Protein AF-A0A0W1D3W8-F1 (afdb_monomer_lite)

Sequence (222 aa):
MAYLPRYALFKERGNTDAMIVTRRSQQVFSESCEAHGGTIVPADDLRTGMFRNRVIAHLTRPTGYRHQWRGEVAICDGSGGEPLVGFVSLLMDNSEISRSGDIGSQVMGRLFGGLSNTTAIYLFHPDRLPTVADAAAVVDEEERRIAAVEERFEAASERIAEFQRNLAIGDESNCGTVIEVRGPMAEIAVPTNRRAPNGESTFWSRIERLAPPGYAICTFGL

pLDDT: mean 78.03, std 18.05, range [28.28, 96.88]

Structure (mmCIF, N/CA/C/O backbone):
data_AF-A0A0W1D3W8-F1
#
_entry.id   AF-A0A0W1D3W8-F1
#
loop_
_atom_site.group_PDB
_atom_site.id
_atom_site.type_symbol
_atom_site.label_atom_id
_atom_site.label_alt_id
_atom_site.label_comp_id
_atom_site.label_asym_id
_atom_site.label_entity_id
_atom_site.label_seq_id
_atom_site.pdbx_PDB_ins_code
_atom_site.Cartn_x
_atom_site.Cartn_y
_atom_site.Cartn_z
_atom_site.occupancy
_atom_site.B_iso_or_equiv
_atom_site.auth_seq_id
_atom_site.auth_comp_id
_atom_site.auth_asym_id
_atom_site.auth_atom_id
_atom_site.pdbx_PDB_model_num
ATOM 1 N N . MET A 1 1 ? 15.666 -11.268 -34.680 1.00 31.33 1 MET A N 1
ATOM 2 C CA . MET A 1 1 ? 15.472 -10.991 -33.241 1.00 31.33 1 MET A CA 1
ATOM 3 C C . MET A 1 1 ? 16.769 -10.397 -32.717 1.00 31.33 1 MET A C 1
ATOM 5 O O . MET A 1 1 ? 17.722 -11.132 -32.488 1.00 31.33 1 MET A O 1
ATOM 9 N N . ALA A 1 2 ? 16.872 -9.068 -32.705 1.00 28.28 2 ALA A N 1
ATOM 10 C CA . ALA A 1 2 ? 18.092 -8.389 -32.282 1.00 28.28 2 ALA A CA 1
ATOM 11 C C . ALA A 1 2 ? 18.200 -8.486 -30.756 1.00 28.28 2 ALA A C 1
ATOM 13 O O . ALA A 1 2 ? 17.363 -7.961 -30.030 1.00 28.28 2 ALA A O 1
ATOM 14 N N . TYR A 1 3 ? 19.200 -9.229 -30.290 1.00 28.61 3 TYR A N 1
ATOM 15 C CA . TYR A 1 3 ? 19.562 -9.332 -28.883 1.00 28.61 3 TYR A CA 1
ATOM 16 C C . TYR A 1 3 ? 19.945 -7.942 -28.357 1.00 28.61 3 TYR A C 1
ATOM 18 O O . TYR A 1 3 ? 20.948 -7.379 -28.796 1.00 28.61 3 TYR A O 1
ATOM 26 N N . LEU A 1 4 ? 19.186 -7.404 -27.398 1.00 30.53 4 LEU A N 1
ATOM 27 C CA . LEU A 1 4 ? 19.665 -6.289 -26.582 1.00 30.53 4 LEU A CA 1
ATOM 28 C C . LEU A 1 4 ? 20.910 -6.778 -25.812 1.00 30.53 4 LEU A C 1
ATOM 30 O O . LEU A 1 4 ? 20.854 -7.830 -25.164 1.00 30.53 4 LEU A O 1
ATOM 34 N N . PRO A 1 5 ? 22.063 -6.097 -25.929 1.00 31.70 5 PRO A N 1
ATOM 35 C CA . PRO A 1 5 ? 23.327 -6.591 -25.401 1.00 31.70 5 PRO A CA 1
ATOM 36 C C . PRO A 1 5 ? 23.293 -6.720 -23.873 1.00 31.70 5 PRO A C 1
ATOM 38 O O . PRO A 1 5 ? 22.689 -5.913 -23.167 1.00 31.70 5 PRO A O 1
ATOM 41 N N . ARG A 1 6 ? 23.990 -7.751 -23.374 1.00 33.06 6 ARG A N 1
ATOM 42 C CA . ARG A 1 6 ? 24.269 -7.998 -21.951 1.00 33.06 6 ARG A CA 1
ATOM 43 C C . ARG A 1 6 ? 24.714 -6.704 -21.254 1.00 33.06 6 ARG A C 1
ATOM 45 O O . ARG A 1 6 ? 25.734 -6.139 -21.628 1.00 33.06 6 ARG A O 1
ATOM 52 N N . TYR A 1 7 ? 23.949 -6.301 -20.237 1.00 37.69 7 TYR A N 1
ATOM 53 C CA . TYR A 1 7 ? 24.257 -5.340 -19.167 1.00 37.69 7 TYR A CA 1
ATOM 54 C C . TYR A 1 7 ? 25.340 -4.296 -19.491 1.00 37.69 7 TYR A C 1
ATOM 56 O O . TYR A 1 7 ? 26.502 -4.449 -19.114 1.00 37.69 7 TYR A O 1
ATOM 64 N N . ALA A 1 8 ? 24.954 -3.193 -20.131 1.00 35.91 8 ALA A N 1
ATOM 65 C CA . ALA A 1 8 ? 25.825 -2.028 -20.236 1.00 35.91 8 ALA A CA 1
ATOM 66 C C . ALA A 1 8 ? 25.725 -1.195 -18.946 1.00 35.91 8 ALA A C 1
ATOM 68 O O . ALA A 1 8 ? 24.796 -0.411 -18.771 1.00 35.91 8 ALA A O 1
ATOM 69 N N . LEU A 1 9 ? 26.686 -1.368 -18.032 1.00 37.03 9 LEU A N 1
ATOM 70 C CA . LEU A 1 9 ? 26.906 -0.426 -16.934 1.00 37.03 9 LEU A CA 1
ATOM 71 C C . LEU A 1 9 ? 27.407 0.894 -17.539 1.00 37.03 9 LEU A C 1
ATOM 73 O O . LEU A 1 9 ? 28.596 1.037 -17.820 1.00 37.03 9 LEU A O 1
ATOM 77 N N . PHE A 1 10 ? 26.515 1.859 -17.748 1.00 41.94 10 PHE A N 1
ATOM 78 C CA . PHE A 1 10 ? 26.926 3.211 -18.117 1.00 41.94 10 PHE A CA 1
ATOM 79 C C . PHE A 1 10 ? 27.161 4.013 -16.835 1.00 41.94 10 PHE A C 1
ATOM 81 O O . PHE A 1 10 ? 26.224 4.308 -16.095 1.00 41.94 10 PHE A O 1
ATOM 88 N N . LYS A 1 11 ? 28.430 4.314 -16.542 1.00 43.31 11 LYS A N 1
ATOM 89 C CA . LYS A 1 11 ? 28.834 5.200 -15.445 1.00 43.31 11 LYS A CA 1
ATOM 90 C C . LYS A 1 11 ? 29.345 6.501 -16.049 1.00 43.31 11 LYS A C 1
ATOM 92 O O . LYS A 1 11 ? 30.477 6.555 -16.520 1.00 43.31 11 LYS A O 1
ATOM 97 N N . GLU A 1 12 ? 28.530 7.547 -16.007 1.00 46.88 12 GLU A N 1
ATOM 98 C CA . GLU A 1 12 ? 28.961 8.896 -16.381 1.00 46.88 12 GLU A CA 1
ATOM 99 C C . GLU A 1 12 ? 29.429 9.645 -15.127 1.00 46.88 12 GLU A C 1
ATOM 101 O O . GLU A 1 12 ? 28.741 9.660 -14.103 1.00 46.88 12 GLU A O 1
ATOM 106 N N . ARG A 1 13 ? 30.633 10.224 -15.178 1.00 45.28 13 ARG A N 1
ATOM 107 C CA . ARG A 1 13 ? 31.253 10.948 -14.061 1.00 45.28 13 ARG A CA 1
ATOM 108 C C . ARG A 1 13 ? 31.284 12.438 -14.401 1.00 45.28 13 ARG A C 1
ATOM 110 O O . ARG A 1 13 ? 31.869 12.802 -15.412 1.00 45.28 13 ARG A O 1
ATOM 117 N N . GLY A 1 14 ? 30.731 13.283 -13.528 1.00 49.16 14 GLY A N 1
ATOM 118 C CA . GLY A 1 14 ? 31.016 14.725 -13.537 1.00 49.16 14 GLY A CA 1
ATOM 119 C C . GLY A 1 14 ? 30.018 15.635 -14.260 1.00 49.16 14 GLY A C 1
ATOM 120 O O . GLY A 1 14 ? 30.448 16.499 -15.016 1.00 49.16 14 GLY A O 1
ATOM 121 N N . ASN A 1 15 ? 28.715 15.512 -13.987 1.00 50.00 15 ASN A N 1
ATOM 122 C CA . ASN A 1 15 ? 27.727 16.506 -14.426 1.00 50.00 15 ASN A CA 1
ATOM 123 C C . ASN A 1 15 ? 27.186 17.318 -13.229 1.00 50.00 15 ASN A C 1
ATOM 125 O O . ASN A 1 15 ? 26.961 16.758 -12.153 1.00 50.00 15 ASN A O 1
ATOM 129 N N . THR A 1 16 ? 27.014 18.634 -13.396 1.00 51.31 16 THR A N 1
ATOM 130 C CA . THR A 1 16 ? 26.560 19.570 -12.342 1.00 51.31 16 THR A CA 1
ATOM 131 C C . THR A 1 16 ? 25.084 19.403 -11.989 1.00 51.31 16 THR A C 1
ATOM 133 O O . THR A 1 16 ? 24.702 19.659 -10.849 1.00 51.31 16 THR A O 1
ATOM 136 N N . ASP A 1 17 ? 24.266 18.922 -12.927 1.00 64.88 17 ASP A N 1
ATOM 137 C CA . ASP A 1 17 ? 22.906 18.455 -12.662 1.00 64.88 17 ASP A CA 1
ATOM 138 C C . ASP A 1 17 ? 22.897 16.925 -12.667 1.00 64.88 17 ASP A C 1
ATOM 140 O O . ASP A 1 17 ? 23.018 16.254 -13.697 1.00 64.88 17 ASP A O 1
ATOM 144 N N . ALA A 1 18 ? 22.759 16.390 -11.460 1.00 60.91 18 ALA A N 1
ATOM 145 C CA . ALA A 1 18 ? 22.793 14.973 -11.154 1.00 60.91 18 ALA A CA 1
ATOM 146 C C . ALA A 1 18 ? 21.735 14.159 -11.930 1.00 60.91 18 ALA A C 1
ATOM 148 O O . ALA A 1 18 ? 21.920 12.968 -12.162 1.00 60.91 18 ALA A O 1
ATOM 149 N N . MET A 1 19 ? 20.638 14.795 -12.359 1.00 71.94 19 MET A N 1
ATOM 150 C CA . MET A 1 19 ? 19.500 14.131 -12.998 1.00 71.94 19 MET A CA 1
ATOM 151 C C . MET A 1 19 ? 19.501 14.222 -14.528 1.00 71.94 19 MET A C 1
ATOM 153 O O . MET A 1 19 ? 18.657 13.582 -15.158 1.00 71.94 19 MET A O 1
ATOM 157 N N . ILE A 1 20 ? 20.410 14.987 -15.147 1.00 77.62 20 ILE A N 1
ATOM 158 C CA . ILE A 1 20 ? 20.479 15.096 -16.618 1.00 77.62 20 ILE A CA 1
ATOM 159 C C . ILE A 1 20 ? 20.730 13.729 -17.257 1.00 77.62 20 ILE A C 1
ATOM 161 O O . ILE A 1 20 ? 20.055 13.367 -18.220 1.00 77.62 20 ILE A O 1
ATOM 165 N N . VAL A 1 21 ? 21.660 12.953 -16.695 1.00 76.38 21 VAL A N 1
ATOM 166 C CA . VAL A 1 21 ? 22.020 11.623 -17.213 1.00 76.38 21 VAL A CA 1
ATOM 167 C C . VAL A 1 21 ? 20.828 10.672 -17.121 1.00 76.38 21 VAL A C 1
ATOM 169 O O . VAL A 1 21 ? 20.515 9.988 -18.095 1.00 76.38 21 VAL A O 1
ATOM 172 N N . THR A 1 22 ? 20.110 10.685 -15.993 1.00 81.69 22 THR A N 1
ATOM 173 C CA . THR A 1 22 ? 18.872 9.915 -15.806 1.00 81.69 22 THR A CA 1
ATOM 174 C C . THR A 1 22 ? 17.825 10.270 -16.857 1.00 81.69 22 THR A C 1
ATOM 176 O O . THR A 1 22 ? 17.351 9.378 -17.555 1.00 81.69 22 THR A O 1
ATOM 179 N N . ARG A 1 23 ? 17.507 11.563 -17.021 1.00 84.44 23 ARG A N 1
ATOM 180 C CA . ARG A 1 23 ? 16.487 12.033 -17.973 1.00 84.44 23 ARG A CA 1
ATOM 181 C C . ARG A 1 23 ? 16.831 11.671 -19.414 1.00 84.44 23 ARG A C 1
ATOM 183 O O . ARG A 1 23 ? 15.995 11.121 -20.122 1.00 84.44 23 ARG A O 1
ATOM 190 N N . ARG A 1 24 ? 18.074 11.920 -19.835 1.00 83.44 24 ARG A N 1
ATOM 191 C CA . ARG A 1 24 ? 18.538 11.584 -21.188 1.00 83.44 24 ARG A CA 1
ATOM 192 C C . ARG A 1 24 ? 18.480 10.080 -21.446 1.00 83.44 24 ARG A C 1
ATOM 194 O O . ARG A 1 24 ? 18.054 9.659 -22.513 1.00 83.44 24 ARG A O 1
ATOM 201 N N . SER A 1 25 ? 18.897 9.273 -20.476 1.00 83.38 25 SER A N 1
ATOM 202 C CA . SER A 1 25 ? 18.911 7.814 -20.628 1.00 83.38 25 SER A CA 1
ATOM 203 C C . SER A 1 25 ? 17.505 7.229 -20.651 1.00 83.38 25 SER A C 1
ATOM 205 O O . SER A 1 25 ? 17.243 6.311 -21.421 1.00 83.38 25 SER A O 1
ATOM 207 N N . GLN A 1 26 ? 16.591 7.795 -19.861 1.00 87.31 26 GLN A N 1
ATOM 208 C CA . GLN A 1 26 ? 15.176 7.449 -19.913 1.00 87.31 26 GLN A CA 1
ATOM 209 C C . GLN A 1 26 ? 14.564 7.820 -21.268 1.00 87.31 26 GLN A C 1
ATOM 211 O O . GLN A 1 26 ? 13.845 7.012 -21.838 1.00 87.31 26 GLN A O 1
ATOM 216 N N . GLN A 1 27 ? 14.895 8.991 -21.819 1.00 87.81 27 GLN A N 1
ATOM 217 C CA . GLN A 1 27 ? 14.445 9.381 -23.155 1.00 87.81 27 GLN A CA 1
ATOM 218 C C . GLN A 1 27 ? 14.938 8.398 -24.230 1.00 87.81 27 GLN A C 1
ATOM 220 O O . GLN A 1 27 ? 14.133 7.901 -25.009 1.00 87.81 27 GLN A O 1
ATOM 225 N N . VAL A 1 28 ? 16.232 8.052 -24.228 1.00 87.94 28 VAL A N 1
ATOM 226 C CA . VAL A 1 28 ? 16.800 7.059 -25.163 1.00 87.94 28 VAL A CA 1
ATOM 227 C C . VAL A 1 28 ? 16.133 5.690 -24.998 1.00 87.94 28 VAL A C 1
ATOM 229 O O . VAL A 1 28 ? 15.892 4.990 -25.980 1.00 87.94 28 VAL A O 1
ATOM 232 N N . PHE A 1 29 ? 15.822 5.295 -23.763 1.00 88.81 29 PHE A N 1
ATOM 233 C CA . PHE A 1 29 ? 15.084 4.067 -23.491 1.00 88.81 29 PHE A CA 1
ATOM 234 C C . PHE A 1 29 ? 13.672 4.102 -24.092 1.00 88.81 29 PHE A C 1
ATOM 236 O O . PHE A 1 29 ? 13.284 3.137 -24.747 1.00 88.81 29 PHE A O 1
ATOM 243 N N . SER A 1 30 ? 12.939 5.206 -23.925 1.00 89.94 30 SER A N 1
ATOM 244 C CA . SER A 1 30 ? 11.607 5.393 -24.512 1.00 89.94 30 SER A CA 1
ATOM 245 C C . SER A 1 30 ? 11.635 5.354 -26.038 1.00 89.94 30 SER A C 1
ATOM 247 O O . SER A 1 30 ? 10.893 4.583 -26.637 1.00 89.94 30 SER A O 1
ATOM 249 N N . GLU A 1 31 ? 12.550 6.099 -26.663 1.00 90.00 31 GLU A N 1
ATOM 250 C CA . GLU A 1 31 ? 12.729 6.102 -28.121 1.00 90.00 31 GLU A CA 1
ATOM 251 C C . GLU A 1 31 ? 13.064 4.695 -28.646 1.00 90.00 31 GLU A C 1
ATOM 253 O O . GLU A 1 31 ? 12.525 4.250 -29.658 1.00 90.00 31 GLU A O 1
ATOM 258 N N . SER A 1 32 ? 13.918 3.953 -27.931 1.00 88.06 32 SER A N 1
ATOM 259 C CA . SER A 1 32 ? 14.252 2.566 -28.273 1.00 88.06 32 SER A CA 1
ATOM 260 C C . SER A 1 32 ? 13.059 1.621 -28.109 1.00 88.06 32 SER A C 1
ATOM 262 O O . SER A 1 32 ? 12.852 0.753 -28.956 1.00 88.06 32 SER A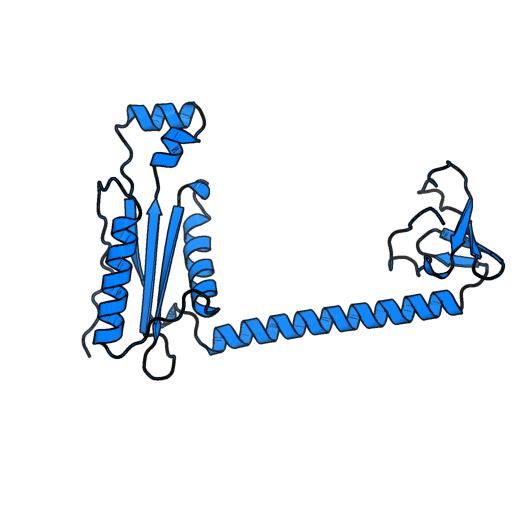 O 1
ATOM 264 N N . CYS A 1 33 ? 12.263 1.785 -27.048 1.00 89.19 33 CYS A N 1
ATOM 265 C CA . CYS A 1 33 ? 11.051 1.002 -26.818 1.00 89.19 33 CYS A CA 1
ATOM 266 C C . CYS A 1 33 ? 10.070 1.157 -27.988 1.00 89.19 33 CYS A C 1
ATOM 268 O O . CYS A 1 33 ? 9.661 0.164 -28.590 1.00 89.19 33 CYS A O 1
ATOM 270 N N . GLU A 1 34 ? 9.775 2.401 -28.369 1.00 90.12 34 GLU A N 1
ATOM 271 C CA . GLU A 1 34 ? 8.877 2.720 -29.483 1.00 90.12 34 GLU A CA 1
ATOM 272 C C . GLU A 1 34 ? 9.419 2.204 -30.822 1.00 90.12 34 GLU A C 1
ATOM 274 O O . GLU A 1 34 ? 8.686 1.588 -31.597 1.00 90.12 34 GLU A O 1
ATOM 279 N N . ALA A 1 35 ? 10.723 2.366 -31.078 1.00 88.12 35 ALA A N 1
ATOM 280 C CA . ALA A 1 35 ? 11.367 1.873 -32.297 1.00 88.12 35 ALA A CA 1
ATOM 281 C C . ALA A 1 35 ? 11.277 0.343 -32.464 1.00 88.12 35 ALA A C 1
ATOM 283 O O . ALA A 1 35 ? 11.349 -0.159 -33.586 1.00 88.12 35 ALA A O 1
ATOM 284 N N . HIS A 1 36 ? 11.101 -0.399 -31.367 1.00 86.50 36 HIS A N 1
ATOM 285 C CA . HIS A 1 36 ? 10.915 -1.853 -31.371 1.00 86.50 36 HIS A CA 1
ATOM 286 C C . HIS A 1 36 ? 9.440 -2.274 -31.259 1.00 86.50 36 HIS A C 1
ATOM 288 O O . HIS A 1 36 ? 9.156 -3.446 -31.013 1.00 86.50 36 HIS A O 1
ATOM 294 N N . GLY A 1 37 ? 8.502 -1.343 -31.470 1.00 87.62 37 GLY A N 1
ATOM 295 C CA . GLY A 1 37 ? 7.062 -1.607 -31.435 1.00 87.62 37 GLY A CA 1
ATOM 296 C C . GLY A 1 37 ? 6.497 -1.793 -30.026 1.00 87.62 37 GLY A C 1
ATOM 297 O O . GLY A 1 37 ? 5.409 -2.347 -29.879 1.00 87.62 37 GLY A O 1
ATOM 298 N N . GLY A 1 38 ? 7.240 -1.373 -29.001 1.00 91.62 38 GLY A N 1
ATOM 299 C CA . GLY A 1 38 ? 6.789 -1.372 -27.620 1.00 91.62 38 GLY A CA 1
ATOM 300 C C . GLY A 1 38 ? 6.129 -0.057 -27.208 1.00 91.62 38 GLY A C 1
ATOM 301 O O . GLY A 1 38 ? 6.115 0.926 -27.946 1.00 91.62 38 GLY A O 1
ATOM 302 N N . THR A 1 39 ? 5.566 -0.032 -26.005 1.00 94.44 39 THR A N 1
ATOM 303 C CA . THR A 1 39 ? 4.974 1.158 -25.386 1.00 94.44 39 THR A CA 1
ATOM 304 C C . THR A 1 39 ? 5.473 1.291 -23.956 1.00 94.44 39 THR A C 1
ATOM 306 O O . THR A 1 39 ? 5.548 0.307 -23.218 1.00 94.44 39 THR A O 1
ATOM 309 N N . ILE A 1 40 ? 5.828 2.512 -23.556 1.00 95.06 40 ILE A N 1
ATOM 310 C CA . ILE A 1 40 ? 6.228 2.785 -22.178 1.00 95.06 40 ILE A CA 1
ATOM 311 C C . ILE A 1 40 ? 5.007 2.704 -21.271 1.00 95.06 40 ILE A C 1
ATOM 313 O O . ILE A 1 40 ? 4.013 3.401 -21.474 1.00 95.06 40 ILE A O 1
ATOM 317 N N . VAL A 1 41 ? 5.111 1.860 -20.249 1.00 94.38 41 VAL A N 1
ATOM 318 C CA . VAL A 1 41 ? 4.105 1.755 -19.198 1.00 94.38 41 VAL A CA 1
ATOM 319 C C . VAL A 1 41 ? 4.058 3.079 -18.422 1.00 94.38 41 VAL A C 1
ATOM 321 O O . VAL A 1 41 ? 5.121 3.587 -18.042 1.00 94.38 41 VAL A O 1
ATOM 324 N N . PRO A 1 42 ? 2.864 3.646 -18.165 1.00 93.38 42 PRO A N 1
ATOM 325 C CA . PRO A 1 42 ? 2.727 4.887 -17.412 1.00 93.38 42 PRO A CA 1
ATOM 326 C C . PRO A 1 42 ? 3.423 4.840 -16.045 1.00 93.38 42 PRO A C 1
ATOM 328 O O . PRO A 1 42 ? 3.534 3.792 -15.401 1.00 93.38 42 PRO A O 1
ATOM 331 N N . ALA A 1 43 ? 3.914 5.992 -15.586 1.00 87.88 43 ALA A N 1
ATOM 332 C CA . ALA A 1 43 ? 4.649 6.083 -14.324 1.00 87.88 43 ALA A CA 1
ATOM 333 C C . ALA A 1 43 ? 3.769 5.800 -13.091 1.00 87.88 43 ALA A C 1
ATOM 335 O O . ALA A 1 43 ? 4.281 5.356 -12.062 1.00 87.88 43 ALA A O 1
ATOM 336 N N . ASP A 1 44 ? 2.470 6.065 -13.212 1.00 90.12 44 ASP A N 1
ATOM 337 C CA . ASP A 1 44 ? 1.408 5.838 -12.232 1.00 90.12 44 ASP A CA 1
ATOM 338 C C . ASP A 1 44 ? 0.778 4.436 -12.318 1.00 90.12 44 ASP A C 1
ATOM 340 O O . ASP A 1 44 ? 0.001 4.066 -11.439 1.00 90.12 44 ASP A O 1
ATOM 344 N N . ASP A 1 45 ? 1.148 3.625 -13.315 1.00 93.38 45 ASP A N 1
ATOM 345 C CA . ASP A 1 45 ? 0.754 2.217 -13.387 1.00 93.38 45 ASP A CA 1
ATOM 346 C C . ASP A 1 45 ? 1.315 1.444 -12.180 1.00 93.38 45 ASP A C 1
ATOM 348 O O . ASP A 1 45 ? 2.487 1.581 -11.792 1.00 93.38 45 ASP A O 1
ATOM 352 N N . LEU A 1 46 ? 0.477 0.582 -11.600 1.00 91.69 46 LEU A N 1
ATOM 353 C CA . LEU A 1 46 ? 0.820 -0.228 -10.434 1.00 91.69 46 LEU A CA 1
ATOM 354 C C . LEU A 1 46 ? 2.091 -1.059 -10.663 1.00 91.69 46 LEU A C 1
ATOM 356 O O . LEU A 1 46 ? 2.915 -1.177 -9.755 1.00 91.69 46 LEU A O 1
ATOM 360 N N . ARG A 1 47 ? 2.307 -1.580 -11.876 1.00 93.62 47 ARG A N 1
ATOM 361 C CA . ARG A 1 47 ? 3.499 -2.364 -12.235 1.00 93.62 47 ARG A CA 1
ATOM 362 C C . ARG A 1 47 ? 4.766 -1.528 -12.160 1.00 93.62 47 ARG A C 1
ATOM 364 O O . ARG A 1 47 ? 5.775 -1.999 -11.632 1.00 93.62 47 ARG A O 1
ATOM 371 N N . THR A 1 48 ? 4.721 -0.280 -12.620 1.00 91.25 48 THR A N 1
ATOM 372 C CA . THR A 1 48 ? 5.851 0.649 -12.508 1.00 91.25 48 THR A CA 1
ATOM 373 C C . THR A 1 48 ? 6.167 0.927 -11.039 1.00 91.25 48 THR A C 1
ATOM 375 O O . THR A 1 48 ? 7.333 0.876 -10.635 1.00 91.25 48 THR A O 1
ATOM 378 N N . GLY A 1 49 ? 5.138 1.121 -10.207 1.00 88.44 49 GLY A N 1
ATOM 379 C CA . GLY A 1 49 ? 5.278 1.250 -8.753 1.00 88.44 49 GLY A CA 1
ATOM 380 C C . GLY A 1 49 ? 5.873 0.002 -8.086 1.00 88.44 49 GLY A C 1
ATOM 381 O O . GLY A 1 49 ? 6.820 0.101 -7.300 1.00 88.44 49 GLY A O 1
ATOM 382 N N . MET A 1 50 ? 5.384 -1.190 -8.434 1.00 89.25 50 MET A N 1
ATOM 383 C CA . MET A 1 50 ? 5.899 -2.474 -7.946 1.00 89.25 50 MET A CA 1
ATOM 384 C C . MET A 1 50 ? 7.362 -2.682 -8.339 1.00 89.25 50 MET A C 1
ATOM 386 O O . MET A 1 50 ? 8.181 -3.072 -7.503 1.00 89.25 50 MET A O 1
ATOM 390 N N . PHE A 1 51 ? 7.715 -2.386 -9.589 1.00 90.19 51 PHE A N 1
ATOM 391 C CA . PHE A 1 51 ? 9.080 -2.496 -10.086 1.00 90.19 51 PHE A CA 1
ATOM 392 C C . PHE A 1 51 ? 10.016 -1.515 -9.373 1.00 90.19 51 PHE A C 1
ATOM 394 O O . PHE A 1 51 ? 11.072 -1.919 -8.877 1.00 90.19 51 PHE A O 1
ATOM 401 N N . ARG A 1 52 ? 9.583 -0.255 -9.214 1.00 86.62 52 ARG A N 1
ATOM 402 C CA . ARG A 1 52 ? 10.278 0.773 -8.426 1.00 86.62 52 ARG A CA 1
ATOM 403 C C . ARG A 1 52 ? 10.549 0.283 -7.008 1.00 86.62 52 ARG A C 1
ATOM 405 O O . ARG A 1 52 ? 11.693 0.306 -6.562 1.00 86.62 52 ARG A O 1
ATOM 412 N N . ASN A 1 53 ? 9.523 -0.213 -6.319 1.00 82.12 53 ASN A N 1
ATOM 413 C CA . ASN A 1 53 ? 9.638 -0.711 -4.951 1.00 82.12 53 ASN A CA 1
ATOM 414 C C . ASN A 1 53 ? 10.569 -1.921 -4.865 1.00 82.12 53 ASN A C 1
ATOM 416 O O . ASN A 1 53 ? 11.424 -1.970 -3.985 1.00 82.12 53 ASN A O 1
ATOM 420 N N . ARG A 1 54 ? 10.467 -2.872 -5.798 1.00 79.50 54 ARG A N 1
ATOM 421 C CA . ARG A 1 54 ? 11.329 -4.058 -5.826 1.00 79.50 54 ARG A CA 1
ATOM 422 C C . ARG A 1 54 ? 12.795 -3.683 -6.002 1.00 79.50 54 ARG A C 1
ATOM 424 O O . ARG A 1 54 ? 13.639 -4.207 -5.283 1.00 79.50 54 ARG A O 1
ATOM 431 N N . VAL A 1 55 ? 13.105 -2.787 -6.936 1.00 76.44 55 VAL A N 1
ATOM 432 C CA . VAL A 1 55 ? 14.495 -2.465 -7.272 1.00 76.44 55 VAL A CA 1
ATOM 433 C C . VAL A 1 55 ? 15.080 -1.430 -6.318 1.00 76.44 55 VAL A C 1
ATOM 435 O O . VAL A 1 55 ? 16.127 -1.677 -5.720 1.00 76.44 55 VAL A O 1
ATOM 438 N N . ILE A 1 56 ? 14.404 -0.300 -6.106 1.00 67.56 56 ILE A N 1
ATOM 439 C CA . ILE A 1 56 ? 14.923 0.775 -5.255 1.00 67.56 56 ILE A CA 1
ATOM 440 C C . ILE A 1 56 ? 14.943 0.333 -3.791 1.00 67.56 56 ILE A C 1
ATOM 442 O O . ILE A 1 56 ? 15.961 0.523 -3.127 1.00 67.56 56 ILE A O 1
ATOM 446 N N . ALA A 1 57 ? 13.897 -0.322 -3.268 1.00 63.75 57 ALA A N 1
ATOM 447 C CA . ALA A 1 57 ? 13.925 -0.760 -1.870 1.00 63.75 57 ALA A CA 1
ATOM 448 C C . ALA A 1 57 ? 14.961 -1.867 -1.630 1.00 63.75 57 ALA A C 1
ATOM 450 O O . ALA A 1 57 ? 15.559 -1.897 -0.560 1.00 63.75 57 ALA A O 1
ATOM 451 N N . HIS A 1 58 ? 15.215 -2.760 -2.592 1.00 63.25 58 HIS A N 1
ATOM 452 C CA . HIS A 1 58 ? 16.235 -3.799 -2.426 1.00 63.25 58 HIS A CA 1
ATOM 453 C C . HIS A 1 58 ? 17.660 -3.233 -2.527 1.00 63.25 58 HIS A C 1
ATOM 455 O O . HIS A 1 58 ? 18.515 -3.588 -1.717 1.00 63.25 58 HIS A O 1
ATOM 461 N N . LEU A 1 59 ? 17.908 -2.300 -3.451 1.00 57.34 59 LEU A N 1
ATOM 462 C CA . LEU A 1 59 ? 19.240 -1.722 -3.669 1.00 57.34 59 LEU A CA 1
ATOM 463 C C . LEU A 1 59 ? 19.630 -0.661 -2.628 1.00 57.34 59 LEU A C 1
ATOM 465 O O . LEU A 1 59 ? 20.814 -0.485 -2.353 1.00 57.34 59 LEU A O 1
ATOM 469 N N . THR A 1 60 ? 18.663 0.001 -1.987 1.00 54.81 60 THR A N 1
ATOM 470 C CA . THR A 1 60 ? 18.922 1.025 -0.950 1.00 54.81 60 THR A CA 1
ATOM 471 C C . THR A 1 60 ? 18.943 0.474 0.482 1.00 54.81 60 THR A C 1
ATOM 473 O O . THR A 1 60 ? 19.243 1.204 1.429 1.00 54.81 60 THR A O 1
ATOM 476 N N . ARG A 1 61 ? 18.622 -0.811 0.690 1.00 49.72 61 ARG A N 1
ATOM 477 C CA . ARG A 1 61 ? 18.463 -1.400 2.032 1.00 49.72 61 ARG A CA 1
ATOM 478 C C . ARG A 1 61 ? 19.741 -1.785 2.804 1.00 49.72 61 ARG A C 1
ATOM 480 O O . ARG A 1 61 ? 19.605 -1.775 4.027 1.00 49.72 61 ARG A O 1
ATOM 487 N N . PRO A 1 62 ? 20.941 -2.054 2.236 1.00 46.44 62 PRO A N 1
ATOM 488 C CA . PRO A 1 62 ? 22.058 -2.519 3.070 1.00 46.44 62 PRO A CA 1
ATOM 489 C C . PRO A 1 62 ? 23.019 -1.438 3.593 1.00 46.44 62 PRO A C 1
ATOM 491 O O . PRO A 1 62 ? 23.791 -1.735 4.495 1.00 46.44 62 PRO A O 1
ATOM 494 N N . THR A 1 63 ? 23.045 -0.214 3.054 1.00 47.56 63 THR A N 1
ATOM 495 C CA . THR A 1 63 ? 24.244 0.645 3.204 1.00 47.56 63 THR A CA 1
ATOM 496 C C . THR A 1 63 ? 24.114 1.832 4.158 1.00 47.56 63 THR A C 1
ATOM 498 O O . THR A 1 63 ? 25.051 2.610 4.262 1.00 47.56 63 THR A O 1
ATOM 501 N N . GLY A 1 64 ? 22.990 2.023 4.857 1.00 46.06 64 GLY A N 1
ATOM 502 C CA . GLY A 1 64 ? 22.814 3.165 5.777 1.00 46.06 64 GLY A CA 1
ATOM 503 C C . GLY A 1 64 ? 22.714 4.543 5.094 1.00 46.06 64 GLY A C 1
ATOM 504 O O . GLY A 1 64 ? 22.293 5.507 5.722 1.00 46.06 64 GLY A O 1
ATOM 505 N N . TYR A 1 65 ? 22.983 4.630 3.789 1.00 49.69 65 TYR A N 1
ATOM 506 C CA . TYR A 1 65 ? 22.933 5.851 2.979 1.00 49.69 65 TYR A CA 1
ATOM 507 C C . TYR A 1 65 ? 21.611 6.013 2.210 1.00 49.69 65 TYR A C 1
ATOM 509 O O . TYR A 1 65 ? 21.598 6.492 1.078 1.00 49.69 65 TYR A O 1
ATOM 517 N N . ARG A 1 66 ? 20.472 5.612 2.796 1.00 51.88 66 ARG A N 1
ATOM 518 C CA . ARG A 1 66 ? 19.154 5.651 2.119 1.00 51.88 66 ARG A CA 1
ATOM 519 C C . ARG A 1 66 ? 18.782 7.028 1.564 1.00 51.88 66 ARG A C 1
ATOM 521 O O . ARG A 1 66 ? 18.100 7.094 0.551 1.00 51.88 66 ARG A O 1
ATOM 528 N N . HIS A 1 67 ? 19.236 8.101 2.206 1.00 51.62 67 HIS A N 1
ATOM 529 C CA . HIS A 1 67 ? 18.916 9.476 1.816 1.00 51.62 67 HIS A CA 1
ATOM 530 C C . HIS A 1 67 ? 19.668 9.955 0.565 1.00 51.62 67 HIS A C 1
ATOM 532 O O . HIS A 1 67 ? 19.246 10.916 -0.056 1.00 51.62 67 HIS A O 1
ATOM 538 N N . GLN A 1 68 ? 20.736 9.263 0.153 1.00 58.50 68 GLN A N 1
ATOM 539 C CA . GLN A 1 68 ? 21.619 9.710 -0.934 1.00 58.50 68 GLN A CA 1
ATOM 540 C C . GLN A 1 68 ? 21.266 9.107 -2.296 1.00 58.50 68 GLN A C 1
ATOM 542 O O . GLN A 1 68 ? 21.845 9.496 -3.311 1.00 58.50 68 GLN A O 1
ATOM 547 N N . TRP A 1 69 ? 20.342 8.142 -2.326 1.00 61.91 69 TRP A N 1
ATOM 548 C CA . TRP A 1 69 ? 19.968 7.427 -3.539 1.00 61.91 69 TRP A CA 1
ATOM 549 C C . TRP A 1 69 ? 18.608 7.885 -4.051 1.00 61.91 69 TRP A C 1
ATOM 551 O O . TRP A 1 69 ? 17.584 7.706 -3.393 1.00 61.91 69 TRP A O 1
ATOM 561 N N . ARG A 1 70 ? 18.599 8.434 -5.263 1.00 71.12 70 ARG A N 1
ATOM 562 C CA . ARG A 1 70 ? 17.386 8.716 -6.041 1.00 71.12 70 ARG A CA 1
ATOM 563 C C . ARG A 1 70 ? 17.359 7.807 -7.255 1.00 71.12 70 ARG A C 1
ATOM 565 O O . ARG A 1 70 ? 18.405 7.339 -7.692 1.00 71.12 70 ARG A O 1
ATOM 572 N N . GLY A 1 71 ? 16.188 7.555 -7.820 1.00 74.75 71 GLY A N 1
ATOM 573 C CA . GLY A 1 71 ? 16.126 6.748 -9.025 1.00 74.75 71 GLY A CA 1
ATOM 574 C C . GLY A 1 71 ? 14.829 6.878 -9.789 1.00 74.75 71 GLY A C 1
ATOM 575 O O . GLY A 1 71 ? 13.787 7.187 -9.215 1.00 74.75 71 GLY A O 1
ATOM 576 N N . GLU A 1 72 ? 14.929 6.620 -11.085 1.00 86.12 72 GLU A N 1
ATOM 577 C CA . GLU A 1 72 ? 13.791 6.512 -11.988 1.00 86.12 72 GLU A CA 1
ATOM 578 C C . GLU A 1 72 ? 13.711 5.099 -12.529 1.00 86.12 72 GLU A C 1
ATOM 580 O O . GLU A 1 72 ? 14.735 4.439 -12.726 1.00 86.12 72 GLU A O 1
ATOM 585 N N . VAL A 1 73 ? 12.488 4.647 -12.774 1.00 90.38 73 VAL A N 1
ATOM 586 C CA 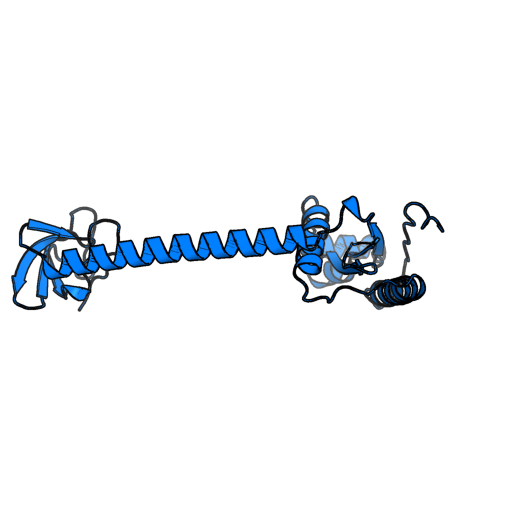. VAL A 1 73 ? 12.235 3.358 -13.407 1.00 90.38 73 VAL A CA 1
ATOM 587 C C . VAL A 1 73 ? 11.261 3.530 -14.559 1.00 90.38 73 VAL A C 1
ATOM 589 O O . VAL A 1 73 ? 10.405 4.412 -14.519 1.00 90.38 73 VAL A O 1
ATOM 592 N N . ALA A 1 74 ? 11.380 2.674 -15.564 1.00 93.12 74 ALA A N 1
ATOM 593 C CA . ALA A 1 74 ? 10.416 2.566 -16.648 1.00 93.12 74 ALA A CA 1
ATOM 594 C C . ALA A 1 74 ? 10.297 1.105 -17.087 1.00 93.12 74 ALA A C 1
ATOM 596 O O . ALA A 1 74 ? 11.239 0.325 -16.929 1.00 93.12 74 ALA A O 1
ATOM 597 N N . ILE A 1 75 ? 9.144 0.739 -17.635 1.00 94.81 75 ILE A N 1
ATOM 598 C CA . ILE A 1 75 ? 8.892 -0.575 -18.228 1.00 94.81 75 ILE A CA 1
ATOM 599 C C . ILE A 1 75 ? 8.473 -0.334 -19.675 1.00 94.81 75 ILE A C 1
ATOM 601 O O . ILE A 1 75 ? 7.684 0.567 -19.949 1.00 94.81 75 ILE A O 1
ATOM 605 N N . CYS A 1 76 ? 9.036 -1.111 -20.591 1.00 94.94 76 CYS A N 1
ATOM 606 C CA . CYS A 1 76 ? 8.602 -1.178 -21.977 1.00 94.94 76 CYS A CA 1
ATOM 607 C C . CYS A 1 76 ? 7.785 -2.456 -22.160 1.00 94.94 76 CYS A C 1
ATOM 609 O O . CYS A 1 76 ? 8.323 -3.543 -21.941 1.00 94.94 76 CYS A O 1
ATOM 611 N N . ASP A 1 77 ? 6.527 -2.323 -22.568 1.00 94.94 77 ASP A N 1
ATOM 612 C CA . ASP A 1 77 ? 5.651 -3.442 -22.914 1.00 94.94 77 ASP A CA 1
ATOM 613 C C . ASP A 1 77 ? 5.622 -3.664 -24.424 1.00 94.94 77 ASP A C 1
ATOM 615 O O . ASP A 1 77 ? 5.737 -2.723 -25.205 1.00 94.94 77 ASP A O 1
ATOM 619 N N . GLY A 1 78 ? 5.435 -4.912 -24.838 1.00 89.19 78 GLY A N 1
ATOM 620 C CA . GLY A 1 78 ? 5.170 -5.291 -26.218 1.00 89.19 78 GLY A CA 1
ATOM 621 C C . GLY A 1 78 ? 3.680 -5.271 -26.547 1.00 89.19 78 GLY A C 1
ATOM 622 O O . GLY A 1 78 ? 2.820 -5.017 -25.699 1.00 89.19 78 GLY A O 1
ATOM 623 N N . SER A 1 79 ? 3.360 -5.596 -27.799 1.00 78.31 79 SER A N 1
ATOM 624 C CA . SER A 1 79 ? 1.978 -5.765 -28.250 1.00 78.31 79 SER A CA 1
ATOM 625 C C . SER A 1 79 ? 1.286 -6.873 -27.444 1.00 78.31 79 SER A C 1
ATOM 627 O O . SER A 1 79 ? 1.597 -8.047 -27.628 1.00 78.31 79 SER A O 1
ATOM 629 N N . GLY A 1 80 ? 0.365 -6.498 -26.552 1.00 77.81 80 GLY A N 1
ATOM 630 C CA . GLY A 1 80 ? -0.332 -7.419 -25.643 1.00 77.81 80 GLY A CA 1
ATOM 631 C C . GLY A 1 80 ? -0.079 -7.176 -24.151 1.00 77.81 80 GLY A C 1
ATOM 632 O O . GLY A 1 80 ? -0.654 -7.883 -23.331 1.00 77.81 80 GLY A O 1
ATOM 633 N N . GLY A 1 81 ? 0.739 -6.180 -23.786 1.00 80.31 81 GLY A N 1
ATOM 634 C CA . GLY A 1 81 ? 1.011 -5.844 -22.380 1.00 80.31 81 GLY A CA 1
ATOM 635 C C . GLY A 1 81 ? 2.020 -6.776 -21.701 1.00 80.31 81 GLY A C 1
ATOM 636 O O . GLY A 1 81 ? 2.168 -6.748 -20.479 1.00 80.31 81 GLY A O 1
ATOM 637 N N . GLU A 1 82 ? 2.710 -7.613 -22.482 1.00 87.81 82 GLU A N 1
ATOM 638 C CA . GLU A 1 82 ? 3.835 -8.403 -21.990 1.00 87.81 82 GLU A CA 1
ATOM 639 C C . GLU A 1 82 ? 5.070 -7.510 -21.842 1.00 87.81 82 GLU A C 1
ATOM 641 O O . GLU A 1 82 ? 5.440 -6.820 -22.798 1.00 87.81 82 GLU A O 1
ATOM 646 N N . PRO A 1 83 ? 5.744 -7.526 -20.682 1.00 90.38 83 PRO A N 1
ATOM 647 C CA . PRO A 1 83 ? 6.931 -6.717 -20.489 1.00 90.38 83 PRO A CA 1
ATOM 648 C C . PRO A 1 83 ? 8.062 -7.213 -21.400 1.00 90.38 83 PRO A C 1
ATOM 650 O O . PRO A 1 83 ? 8.302 -8.413 -21.512 1.00 90.38 83 PRO A O 1
ATOM 653 N N . LEU A 1 84 ? 8.781 -6.287 -22.037 1.00 89.94 84 LEU A N 1
ATOM 654 C CA . LEU A 1 84 ? 9.922 -6.565 -22.919 1.00 89.94 84 LEU A CA 1
ATOM 655 C C . LEU A 1 84 ? 11.257 -6.240 -22.258 1.00 89.94 84 LEU A C 1
ATOM 657 O O . LEU A 1 84 ? 12.225 -6.979 -22.419 1.00 89.94 84 LEU A O 1
ATOM 661 N N . VAL A 1 85 ? 11.334 -5.114 -21.548 1.00 90.50 85 VAL A N 1
ATOM 662 C CA . VAL A 1 85 ? 12.553 -4.659 -20.869 1.00 90.50 85 VAL A CA 1
ATOM 663 C C . VAL A 1 85 ? 12.210 -3.602 -19.824 1.00 90.50 85 VAL A C 1
ATOM 665 O O . VAL A 1 85 ? 11.293 -2.802 -20.001 1.00 90.50 85 VAL A O 1
ATOM 668 N N . GLY A 1 86 ? 12.954 -3.594 -18.723 1.00 90.00 86 GLY A N 1
ATOM 669 C CA . GLY A 1 86 ? 12.832 -2.595 -17.671 1.00 90.00 86 GLY A CA 1
ATOM 670 C C . GLY A 1 86 ? 14.075 -1.734 -17.615 1.00 90.00 86 GLY A C 1
ATOM 671 O O . GLY A 1 86 ? 15.184 -2.214 -17.829 1.00 90.00 86 GLY A O 1
ATOM 672 N N . PHE A 1 87 ? 13.892 -0.470 -17.289 1.00 90.75 87 PHE A N 1
ATOM 673 C CA . PHE A 1 87 ? 14.947 0.505 -17.095 1.00 90.75 87 PHE A CA 1
ATOM 674 C C . PHE A 1 87 ? 14.964 0.944 -15.642 1.00 90.75 87 PHE A C 1
ATOM 676 O O . PHE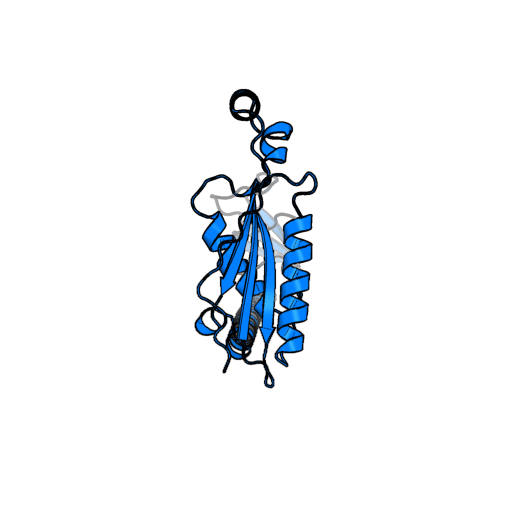 A 1 87 ? 13.913 1.201 -15.056 1.00 90.75 87 PHE A O 1
ATOM 683 N N . VAL A 1 88 ? 16.161 1.068 -15.076 1.00 87.31 88 VAL A N 1
ATOM 684 C CA . VAL A 1 88 ? 16.373 1.682 -13.768 1.00 87.31 88 VAL A CA 1
ATOM 685 C C . VAL A 1 88 ? 17.585 2.591 -13.843 1.00 87.31 88 VAL A C 1
ATOM 687 O O . VAL A 1 88 ? 18.667 2.155 -14.227 1.00 87.31 88 VAL A O 1
ATOM 690 N N . SER A 1 89 ? 17.417 3.833 -13.411 1.00 84.25 89 SER A N 1
ATOM 691 C CA . SER A 1 89 ? 18.517 4.740 -13.109 1.00 84.25 89 SER A CA 1
ATOM 692 C C . SER A 1 89 ? 18.616 4.922 -11.603 1.00 84.25 89 SER A C 1
ATOM 694 O O . SER A 1 89 ? 17.607 5.178 -10.951 1.00 84.25 89 SER A O 1
ATOM 696 N N . LEU A 1 90 ? 19.823 4.814 -11.056 1.00 79.50 90 LEU A N 1
ATOM 697 C CA . LEU A 1 90 ? 20.139 5.119 -9.666 1.00 79.50 90 LEU A CA 1
ATOM 698 C C . LEU A 1 90 ? 21.185 6.217 -9.623 1.00 79.50 90 LEU A C 1
ATOM 700 O O . LEU A 1 90 ? 22.302 6.051 -10.105 1.00 79.50 90 LEU A O 1
ATOM 704 N N . LEU A 1 91 ? 20.828 7.322 -8.998 1.00 76.00 91 LEU A N 1
ATOM 705 C CA . LEU A 1 91 ? 21.696 8.445 -8.740 1.00 76.00 91 LEU A CA 1
ATOM 706 C C . LEU A 1 91 ? 22.146 8.406 -7.281 1.00 76.00 91 LEU A C 1
ATOM 708 O O . LEU A 1 91 ? 21.316 8.484 -6.379 1.00 76.00 91 LEU A O 1
ATOM 712 N N . MET A 1 92 ? 23.457 8.359 -7.072 1.00 72.25 92 MET A N 1
ATOM 713 C CA . MET A 1 92 ? 24.090 8.741 -5.816 1.00 72.25 92 MET A CA 1
ATOM 714 C C . MET A 1 92 ? 24.373 10.244 -5.860 1.00 72.25 92 MET A C 1
ATOM 716 O O . MET A 1 92 ? 25.275 10.688 -6.585 1.00 72.25 92 MET A O 1
ATOM 720 N N . ASP A 1 93 ? 23.589 11.012 -5.105 1.00 67.00 93 ASP A N 1
ATOM 721 C CA . ASP A 1 93 ? 23.784 12.449 -4.936 1.00 67.00 93 ASP A CA 1
ATOM 722 C C . ASP A 1 93 ? 24.722 12.710 -3.755 1.00 67.00 93 ASP A C 1
ATOM 724 O O . ASP A 1 93 ? 24.369 12.581 -2.582 1.00 67.00 93 ASP A O 1
ATOM 728 N N . ASN A 1 94 ? 25.954 13.080 -4.082 1.00 63.72 94 ASN A N 1
ATOM 729 C CA . ASN A 1 94 ? 26.990 13.361 -3.099 1.00 63.72 94 ASN A CA 1
ATOM 730 C C . ASN A 1 94 ? 26.984 14.831 -2.649 1.00 63.72 94 ASN A C 1
ATOM 732 O O . ASN A 1 94 ? 27.685 15.192 -1.700 1.00 63.72 94 ASN A O 1
ATOM 736 N N . SER A 1 95 ? 26.180 15.689 -3.290 1.00 58.72 95 SER A N 1
ATOM 737 C CA . SER A 1 95 ? 26.021 17.084 -2.873 1.00 58.72 95 SER A CA 1
ATOM 738 C C . SER A 1 95 ? 25.295 17.200 -1.529 1.00 58.72 95 SER A C 1
ATOM 740 O O . SER A 1 95 ? 25.550 18.138 -0.771 1.00 58.72 95 SER A O 1
ATOM 742 N N . GLU A 1 96 ? 24.475 16.211 -1.171 1.00 53.22 96 GLU A N 1
ATOM 743 C CA . GLU A 1 96 ? 23.755 16.166 0.100 1.00 53.22 96 GLU A CA 1
ATOM 744 C C . GLU A 1 96 ? 24.699 15.938 1.298 1.00 53.22 96 GLU A C 1
ATOM 746 O O . GLU A 1 96 ? 24.587 16.641 2.298 1.00 53.22 96 GLU A O 1
ATOM 751 N N . ILE A 1 97 ? 25.741 15.103 1.164 1.00 54.69 97 ILE A N 1
ATOM 752 C CA . ILE A 1 97 ? 26.788 14.908 2.199 1.00 54.69 97 ILE A CA 1
ATOM 753 C C . ILE A 1 97 ? 27.436 16.240 2.596 1.00 54.69 97 ILE A C 1
ATOM 755 O O . ILE A 1 97 ? 27.716 16.487 3.769 1.00 54.69 97 ILE A O 1
ATOM 759 N N . SER A 1 98 ? 27.648 17.120 1.617 1.00 52.44 98 SER A N 1
ATOM 760 C CA . SER A 1 98 ? 28.255 18.432 1.840 1.00 52.44 98 SER A CA 1
ATOM 761 C C . SER A 1 98 ? 27.320 19.454 2.503 1.00 52.44 98 SER A C 1
ATOM 763 O O . SER A 1 98 ? 27.811 20.448 3.036 1.00 52.44 98 SER A O 1
ATOM 765 N N . ARG A 1 99 ? 25.996 19.223 2.473 1.00 54.56 99 ARG A N 1
ATOM 766 C CA . ARG A 1 99 ? 24.962 20.165 2.941 1.00 54.56 99 ARG A CA 1
ATOM 767 C C . ARG A 1 99 ? 24.242 19.719 4.217 1.00 54.56 99 ARG A C 1
ATOM 769 O O . ARG A 1 99 ? 23.879 20.581 5.009 1.00 54.56 99 ARG A O 1
ATOM 776 N N . SER A 1 100 ? 24.026 18.418 4.415 1.00 50.91 100 SER A N 1
ATOM 777 C CA . SER A 1 100 ? 23.206 17.860 5.506 1.00 50.91 100 SER A CA 1
ATOM 778 C C . SER A 1 100 ? 23.876 16.725 6.293 1.00 50.91 100 SER A C 1
ATOM 780 O O . SER A 1 100 ? 23.281 16.221 7.243 1.00 50.91 100 SER A O 1
ATOM 782 N N . GLY A 1 101 ? 25.108 16.331 5.943 1.00 54.12 101 GLY A N 1
ATOM 783 C CA . GLY A 1 101 ? 25.889 15.371 6.731 1.00 54.12 101 GLY A CA 1
ATOM 784 C C . GLY A 1 101 ? 26.302 15.933 8.095 1.00 54.12 101 GLY A C 1
ATOM 785 O O . GLY A 1 101 ? 26.377 17.148 8.279 1.00 54.12 101 GLY A O 1
ATOM 786 N N . ASP A 1 102 ? 26.614 15.062 9.053 1.00 52.19 102 ASP A N 1
ATOM 787 C CA . ASP A 1 102 ? 27.268 15.469 10.297 1.00 52.19 102 ASP A CA 1
ATOM 788 C C . ASP A 1 102 ? 28.660 16.068 10.009 1.00 52.19 102 ASP A C 1
ATOM 790 O O . ASP A 1 102 ? 29.238 15.875 8.935 1.00 52.19 102 ASP A O 1
ATOM 794 N N . ILE A 1 103 ? 29.215 16.817 10.967 1.00 55.66 103 ILE A N 1
ATOM 795 C CA . ILE A 1 103 ? 30.479 17.557 10.787 1.00 55.66 103 ILE A CA 1
ATOM 796 C C . ILE A 1 103 ? 31.613 16.627 10.311 1.00 55.66 103 ILE A C 1
ATOM 798 O O . ILE A 1 103 ? 32.413 17.028 9.464 1.00 55.66 103 ILE A O 1
ATOM 802 N N . GLY A 1 104 ? 31.649 15.372 10.778 1.00 53.22 104 GLY A N 1
ATOM 803 C CA . GLY A 1 104 ? 32.617 14.366 10.332 1.00 53.22 104 GLY A CA 1
ATOM 804 C C . GLY A 1 104 ? 32.469 14.004 8.851 1.00 53.22 104 GLY A C 1
ATOM 805 O O . GLY A 1 104 ? 33.452 14.017 8.106 1.00 53.22 104 GLY A O 1
ATOM 806 N N . SER A 1 105 ? 31.241 13.763 8.389 1.00 52.09 105 SER A N 1
ATOM 807 C CA . SER A 1 105 ? 30.952 13.456 6.981 1.00 52.09 105 SER A CA 1
ATOM 808 C C . SER A 1 105 ? 31.205 14.643 6.046 1.00 52.09 105 SER A C 1
ATOM 810 O O . SER A 1 105 ? 31.707 14.454 4.936 1.00 52.09 105 SER A O 1
ATOM 812 N N . GLN A 1 106 ? 30.937 15.875 6.494 1.00 55.53 106 GLN A N 1
ATOM 813 C CA . GLN A 1 106 ? 31.249 17.088 5.726 1.00 55.53 106 GLN A CA 1
ATOM 814 C C . GLN A 1 106 ? 32.762 17.287 5.551 1.00 55.53 106 GLN A C 1
ATOM 816 O O . GLN A 1 106 ? 33.222 17.657 4.468 1.00 55.53 106 GLN A O 1
ATOM 821 N N . VAL A 1 107 ? 33.546 17.027 6.603 1.00 56.03 107 VAL A N 1
ATOM 822 C CA . VAL A 1 107 ? 35.014 17.127 6.585 1.00 56.03 107 VAL A CA 1
ATOM 823 C C . VAL A 1 107 ? 35.623 16.067 5.664 1.00 56.03 107 VAL A C 1
ATOM 825 O O . VAL A 1 107 ? 36.466 16.404 4.831 1.00 56.03 107 VAL A O 1
ATOM 828 N N . MET A 1 108 ? 35.141 14.822 5.719 1.00 52.12 108 MET A N 1
ATOM 829 C CA . MET A 1 108 ? 35.584 13.753 4.811 1.00 52.12 108 MET A CA 1
ATOM 830 C C . MET A 1 108 ? 35.194 14.034 3.351 1.00 52.12 108 MET A C 1
ATOM 832 O O . MET A 1 108 ? 36.018 13.866 2.452 1.00 52.12 108 MET A O 1
ATOM 836 N N . GLY A 1 109 ? 33.987 14.553 3.102 1.00 53.00 109 GLY A N 1
ATOM 837 C CA . GLY A 1 109 ? 33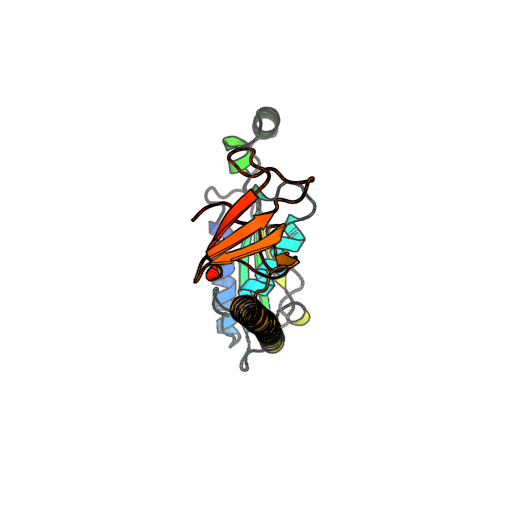.552 14.971 1.763 1.00 53.00 109 GLY A CA 1
ATOM 838 C C . GLY A 1 109 ? 34.391 16.111 1.164 1.00 53.00 109 GLY A C 1
ATOM 839 O O . GLY A 1 109 ? 34.539 16.190 -0.057 1.00 53.00 109 GLY A O 1
ATOM 840 N N . ARG A 1 110 ? 34.981 16.970 2.010 1.00 54.56 110 ARG A N 1
ATOM 841 C CA . ARG A 1 110 ? 35.897 18.051 1.599 1.00 54.56 110 ARG A CA 1
ATOM 842 C C . ARG A 1 110 ? 37.344 17.577 1.408 1.00 54.56 110 ARG A C 1
ATOM 844 O O . ARG A 1 110 ? 37.993 18.037 0.473 1.00 54.56 110 ARG A O 1
ATOM 851 N N . LEU A 1 111 ? 37.843 16.664 2.246 1.00 51.59 111 LEU A N 1
ATOM 852 C CA . LEU A 1 111 ? 39.232 16.169 2.212 1.00 51.59 111 LEU A CA 1
ATOM 853 C C . LEU A 1 111 ? 39.537 15.258 1.015 1.00 51.59 111 LEU A C 1
ATOM 855 O O . LEU A 1 111 ? 40.635 15.323 0.472 1.00 51.59 111 LEU A O 1
ATOM 859 N N . PHE A 1 112 ? 38.575 14.447 0.567 1.00 50.31 112 PHE A N 1
ATOM 860 C CA . PHE A 1 112 ? 38.765 13.529 -0.567 1.00 50.31 112 PHE A CA 1
ATOM 861 C C . PHE A 1 112 ? 38.399 14.126 -1.935 1.00 50.31 112 PHE A C 1
ATOM 863 O O . PHE A 1 112 ? 38.245 13.382 -2.900 1.00 50.31 112 PHE A O 1
ATOM 870 N N . GLY A 1 113 ? 38.290 15.456 -2.036 1.00 43.94 113 GLY A N 1
ATOM 871 C CA . GLY A 1 113 ? 38.142 16.156 -3.311 1.00 43.94 113 GLY A CA 1
ATOM 872 C C . GLY A 1 113 ? 36.859 15.794 -4.058 1.00 43.94 113 GLY A C 1
ATOM 873 O O . GLY A 1 113 ? 36.904 15.056 -5.034 1.00 43.94 113 GLY A O 1
ATOM 874 N N . GLY A 1 114 ? 35.725 16.348 -3.617 1.00 51.09 114 GLY A N 1
ATOM 875 C CA . GLY A 1 114 ? 34.495 16.427 -4.410 1.00 51.09 114 GLY A CA 1
ATOM 876 C C . GLY A 1 114 ? 33.995 15.074 -4.911 1.00 51.09 114 GLY A C 1
ATOM 877 O O . GLY A 1 114 ? 34.206 14.711 -6.067 1.00 51.09 114 GLY A O 1
ATOM 878 N N . LEU A 1 115 ? 33.284 14.337 -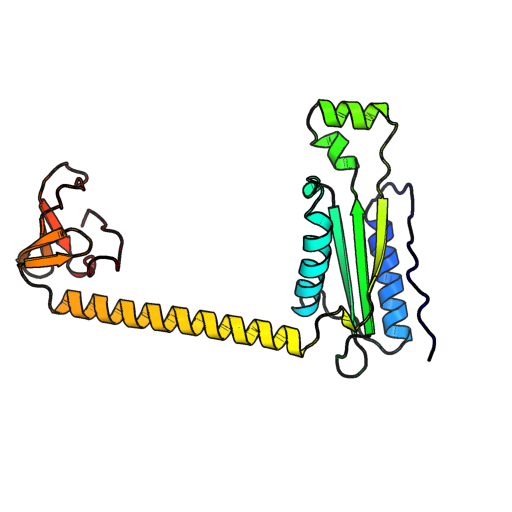4.057 1.00 55.88 115 LEU A N 1
ATOM 879 C CA . LEU A 1 115 ? 32.548 13.151 -4.484 1.00 55.88 115 LEU A CA 1
ATOM 880 C C . LEU A 1 115 ? 31.601 13.544 -5.634 1.00 55.88 115 LEU A C 1
ATOM 882 O O . LEU A 1 115 ? 30.599 14.224 -5.437 1.00 55.88 115 LEU A O 1
ATOM 886 N N . SER A 1 116 ? 31.954 13.168 -6.862 1.00 59.75 116 SER A N 1
ATOM 887 C CA . SER A 1 116 ? 31.141 13.443 -8.044 1.00 59.75 116 SER A CA 1
ATOM 888 C C . SER A 1 116 ? 29.829 12.670 -7.947 1.00 59.75 116 SER A C 1
ATOM 890 O O . SER A 1 116 ? 29.847 11.480 -7.609 1.00 59.75 116 SER A O 1
ATOM 892 N N . ASN A 1 117 ? 28.712 13.305 -8.299 1.00 67.12 117 ASN A N 1
ATOM 893 C CA . ASN A 1 117 ? 27.446 12.601 -8.487 1.00 67.12 117 ASN A CA 1
ATOM 894 C C . ASN A 1 117 ? 27.655 11.426 -9.447 1.00 67.12 117 ASN A C 1
ATOM 896 O O . ASN A 1 117 ? 28.343 11.558 -10.463 1.00 67.12 117 ASN A O 1
ATOM 900 N N . THR A 1 118 ? 27.122 10.264 -9.080 1.00 70.31 118 THR A N 1
ATOM 901 C CA . THR A 1 118 ? 27.293 9.029 -9.850 1.00 70.31 118 THR A CA 1
ATOM 902 C C . THR A 1 118 ? 25.926 8.494 -10.222 1.00 70.31 118 THR A C 1
ATOM 904 O O . THR A 1 118 ? 25.132 8.192 -9.339 1.00 70.31 118 THR A O 1
ATOM 907 N N . THR A 1 119 ? 25.672 8.353 -11.521 1.00 72.75 119 THR A N 1
ATOM 908 C CA . THR A 1 119 ? 24.467 7.692 -12.034 1.00 72.75 119 THR A CA 1
ATOM 909 C C . THR A 1 119 ? 24.834 6.294 -12.522 1.00 72.75 119 THR A C 1
ATOM 911 O O . THR A 1 119 ? 25.822 6.134 -13.240 1.00 72.75 119 THR A O 1
ATOM 914 N N . ALA A 1 120 ? 24.064 5.290 -12.114 1.00 74.06 120 ALA A N 1
ATOM 915 C CA . ALA A 1 120 ? 24.164 3.911 -12.567 1.00 74.06 120 ALA A CA 1
ATOM 916 C C . ALA A 1 120 ? 22.863 3.519 -13.267 1.00 74.06 120 ALA A C 1
ATOM 918 O O . ALA A 1 120 ? 21.783 3.665 -12.698 1.00 74.06 120 ALA A O 1
ATOM 919 N N . ILE A 1 121 ? 22.976 3.024 -14.496 1.00 78.44 121 ILE A N 1
ATOM 920 C CA . ILE A 1 121 ? 21.834 2.620 -15.317 1.00 78.44 121 ILE A CA 1
ATOM 921 C C . ILE A 1 121 ? 21.835 1.103 -15.463 1.00 78.44 121 ILE A C 1
ATOM 923 O O . ILE A 1 121 ? 22.869 0.496 -15.747 1.00 78.44 121 ILE A O 1
ATOM 927 N N . TYR A 1 122 ? 20.663 0.505 -15.284 1.00 79.81 122 TYR A N 1
ATOM 928 C CA . TYR A 1 122 ? 20.428 -0.926 -15.370 1.00 79.81 122 TYR A CA 1
ATOM 929 C C . TYR A 1 122 ? 19.273 -1.210 -16.321 1.00 79.81 122 TYR A C 1
ATOM 931 O O . TYR A 1 122 ? 18.238 -0.543 -16.281 1.00 79.81 122 TYR A O 1
ATOM 939 N N . LEU A 1 123 ? 19.450 -2.251 -17.132 1.00 85.56 123 LEU A N 1
ATOM 940 C CA . LEU A 1 123 ? 18.383 -2.845 -17.922 1.00 85.56 123 LEU A CA 1
ATOM 941 C C . LEU A 1 123 ? 18.017 -4.204 -17.327 1.00 85.56 123 LEU A C 1
ATOM 943 O O . LEU A 1 123 ? 18.893 -5.009 -16.999 1.00 85.56 123 LEU A O 1
ATOM 947 N N . PHE A 1 124 ? 16.721 -4.439 -17.173 1.00 85.62 124 PHE A N 1
ATOM 948 C CA . PHE A 1 124 ? 16.150 -5.636 -16.576 1.00 85.62 124 PHE A CA 1
ATOM 949 C C . PHE A 1 124 ? 15.466 -6.478 -17.641 1.00 85.62 124 PHE A C 1
ATOM 951 O O . PHE A 1 124 ? 14.705 -5.970 -18.464 1.00 85.62 124 PHE A O 1
ATOM 958 N N . HIS A 1 125 ? 15.754 -7.773 -17.594 1.00 84.44 125 HIS A N 1
ATOM 959 C CA . HIS A 1 125 ? 15.133 -8.769 -18.450 1.00 84.44 125 HIS A CA 1
ATOM 960 C C . HIS A 1 125 ? 13.655 -8.961 -18.042 1.00 84.44 125 HIS A C 1
ATOM 962 O O . HIS A 1 125 ? 13.326 -8.775 -16.864 1.00 84.44 125 HIS A O 1
ATOM 968 N N . PRO A 1 126 ? 12.758 -9.300 -18.982 1.00 86.62 126 PRO A N 1
ATOM 969 C CA . PRO A 1 126 ? 11.316 -9.313 -18.743 1.00 86.62 126 PRO A CA 1
ATOM 970 C C . PRO A 1 126 ? 10.835 -10.282 -17.659 1.00 86.62 126 PRO A C 1
ATOM 972 O O . PRO A 1 126 ? 9.870 -9.979 -16.969 1.00 86.62 126 PRO A O 1
ATOM 975 N N . ASP A 1 127 ? 11.566 -11.368 -17.392 1.00 85.56 127 ASP A N 1
ATOM 976 C CA . ASP A 1 127 ? 11.313 -12.297 -16.272 1.00 85.56 127 ASP A CA 1
ATOM 977 C C . ASP A 1 127 ? 11.426 -11.642 -14.880 1.00 85.56 127 ASP A C 1
ATOM 979 O O . ASP A 1 127 ? 11.024 -12.219 -13.869 1.00 85.56 127 ASP A O 1
ATOM 983 N N . ARG A 1 128 ? 12.016 -10.444 -14.796 1.00 84.00 128 ARG A N 1
ATOM 984 C CA . ARG A 1 128 ? 12.172 -9.679 -13.551 1.00 84.00 128 ARG A CA 1
ATOM 985 C C . ARG A 1 128 ? 11.148 -8.563 -13.395 1.00 84.00 128 ARG A C 1
ATOM 987 O O . ARG A 1 128 ? 11.157 -7.899 -12.352 1.00 84.00 128 ARG A O 1
ATOM 994 N N . LEU A 1 129 ? 10.294 -8.362 -14.393 1.00 89.19 129 LEU A N 1
ATOM 995 C CA . LEU A 1 129 ? 9.344 -7.261 -14.453 1.00 89.19 129 LEU A CA 1
ATOM 996 C C . LEU A 1 129 ? 7.961 -7.727 -13.997 1.00 89.19 129 LEU A C 1
ATOM 998 O O . LEU A 1 129 ? 7.582 -8.859 -14.289 1.00 89.19 129 LEU A O 1
ATOM 1002 N N . PRO A 1 130 ? 7.215 -6.886 -13.262 1.00 90.12 130 PRO A N 1
ATOM 1003 C CA . PRO A 1 130 ? 5.831 -7.187 -12.933 1.00 90.12 130 PRO A CA 1
ATOM 1004 C C . PRO A 1 130 ? 4.985 -7.286 -14.202 1.00 90.12 130 PRO A C 1
ATOM 1006 O O . PRO A 1 130 ? 5.064 -6.437 -15.091 1.00 90.12 130 PRO A O 1
ATOM 1009 N N . THR A 1 131 ? 4.155 -8.314 -14.259 1.00 91.38 131 THR A N 1
ATOM 1010 C CA . THR A 1 131 ? 3.173 -8.541 -15.316 1.00 91.38 131 THR A CA 1
ATOM 1011 C C . THR A 1 131 ? 1.823 -7.922 -14.950 1.00 91.38 131 THR A C 1
ATOM 1013 O O . THR A 1 131 ? 1.591 -7.504 -13.814 1.00 91.38 131 THR A O 1
ATOM 1016 N N . VAL A 1 132 ? 0.896 -7.877 -15.912 1.00 89.81 132 VAL A N 1
ATOM 1017 C CA . VAL A 1 132 ? -0.500 -7.476 -15.655 1.00 89.81 132 VAL A CA 1
ATOM 1018 C C . VAL A 1 132 ? -1.163 -8.407 -14.632 1.00 89.81 132 VAL A C 1
ATOM 1020 O O . VAL A 1 132 ? -1.900 -7.941 -13.769 1.00 89.81 132 VAL A O 1
ATOM 1023 N N . ALA A 1 133 ? -0.847 -9.705 -14.673 1.00 90.00 133 ALA A N 1
ATOM 1024 C CA . ALA A 1 133 ? -1.351 -10.676 -13.705 1.00 90.00 133 ALA A CA 1
ATOM 1025 C C . ALA A 1 133 ? -0.820 -10.413 -12.285 1.00 90.00 133 ALA A C 1
ATOM 1027 O O . ALA A 1 133 ? -1.579 -10.519 -11.326 1.00 90.00 133 ALA A O 1
ATOM 1028 N N . ASP A 1 134 ? 0.451 -10.013 -12.143 1.00 89.81 134 ASP A N 1
ATOM 1029 C CA . ASP A 1 134 ? 1.012 -9.640 -10.837 1.00 89.81 134 ASP A CA 1
ATOM 1030 C C . ASP A 1 134 ? 0.301 -8.414 -10.250 1.00 89.81 134 ASP A C 1
ATOM 1032 O O . ASP A 1 134 ? 0.010 -8.378 -9.056 1.00 89.81 134 ASP A O 1
ATOM 1036 N N . ALA A 1 135 ? 0.004 -7.415 -11.088 1.00 89.50 135 ALA A N 1
ATOM 1037 C CA . ALA A 1 135 ? -0.741 -6.231 -10.672 1.00 89.50 135 ALA A CA 1
ATOM 1038 C C . ALA A 1 135 ? -2.180 -6.575 -10.259 1.00 89.50 135 ALA A C 1
ATOM 1040 O O . ALA A 1 135 ? -2.622 -6.134 -9.199 1.00 89.50 135 ALA A O 1
ATOM 1041 N N . ALA A 1 136 ? -2.880 -7.403 -11.042 1.00 90.38 136 ALA A N 1
ATOM 1042 C CA . ALA A 1 136 ? -4.223 -7.874 -10.705 1.00 90.38 136 ALA A CA 1
ATOM 1043 C C . ALA A 1 136 ? -4.240 -8.635 -9.369 1.00 90.38 136 ALA A C 1
ATOM 1045 O O . ALA A 1 136 ? -5.061 -8.346 -8.508 1.00 90.38 136 ALA A O 1
ATOM 1046 N N . ALA A 1 137 ? -3.265 -9.519 -9.134 1.00 91.25 137 ALA A N 1
ATOM 1047 C CA . ALA A 1 137 ? -3.167 -10.269 -7.884 1.00 91.25 137 ALA A CA 1
ATOM 1048 C C . ALA A 1 137 ? -2.971 -9.372 -6.647 1.00 91.25 137 ALA A C 1
ATOM 1050 O O . ALA A 1 137 ? -3.465 -9.700 -5.569 1.00 91.25 137 ALA A O 1
ATOM 1051 N N . VAL A 1 138 ? -2.253 -8.248 -6.784 1.00 88.81 138 VAL A N 1
ATOM 1052 C CA . VAL A 1 138 ? -2.098 -7.263 -5.699 1.00 88.81 138 VAL A CA 1
ATOM 1053 C C . VAL A 1 138 ? -3.419 -6.556 -5.407 1.00 88.81 138 VAL A C 1
ATOM 1055 O O . VAL A 1 138 ? -3.756 -6.392 -4.237 1.00 88.81 138 VAL A O 1
ATOM 1058 N N . VAL A 1 139 ? -4.161 -6.161 -6.445 1.00 89.19 139 VAL A N 1
ATOM 1059 C CA . VAL A 1 139 ? -5.480 -5.532 -6.286 1.00 89.19 139 VAL A CA 1
ATOM 1060 C C . VAL A 1 139 ? -6.458 -6.508 -5.633 1.00 89.19 139 VAL A C 1
ATOM 1062 O O . VAL A 1 139 ? -7.034 -6.172 -4.604 1.00 89.19 139 VAL A O 1
ATOM 1065 N N . ASP A 1 140 ? -6.552 -7.741 -6.134 1.00 91.44 140 ASP A N 1
ATOM 1066 C CA . ASP A 1 140 ? -7.446 -8.771 -5.591 1.00 91.44 140 ASP A CA 1
ATOM 1067 C C . ASP A 1 140 ? -7.154 -9.091 -4.116 1.00 91.44 140 ASP A C 1
ATOM 1069 O O . ASP A 1 140 ? -8.059 -9.388 -3.335 1.00 91.44 140 ASP A O 1
ATOM 1073 N N . GLU A 1 141 ? -5.877 -9.108 -3.725 1.00 90.31 141 GLU A N 1
ATOM 1074 C CA . GLU A 1 141 ? -5.480 -9.340 -2.336 1.00 90.31 141 GLU A CA 1
ATOM 1075 C C . GLU A 1 141 ? -5.850 -8.154 -1.439 1.00 90.31 141 GLU A C 1
ATOM 1077 O O . GLU A 1 141 ? -6.309 -8.360 -0.315 1.00 90.31 141 GLU A O 1
ATOM 1082 N N . GLU A 1 142 ? -5.677 -6.924 -1.922 1.00 86.44 142 GLU A N 1
ATOM 1083 C CA . GLU A 1 142 ? -6.054 -5.730 -1.169 1.00 86.44 142 GLU A CA 1
ATOM 1084 C C . GLU A 1 142 ? -7.575 -5.617 -1.024 1.00 86.44 142 GLU A C 1
ATOM 1086 O O . GLU A 1 142 ? -8.063 -5.382 0.079 1.00 86.44 142 GLU A O 1
ATOM 1091 N N . GLU A 1 143 ? -8.339 -5.890 -2.081 1.00 90.81 143 GLU A N 1
ATOM 1092 C CA . GLU A 1 143 ? -9.803 -5.949 -2.020 1.00 90.81 143 GLU A CA 1
ATOM 1093 C C . GLU A 1 143 ? -10.280 -7.010 -1.022 1.00 90.81 143 GLU A C 1
ATOM 1095 O O . GLU A 1 143 ? -11.141 -6.735 -0.185 1.00 90.81 143 GLU A O 1
ATOM 1100 N N . ARG A 1 144 ? -9.667 -8.202 -1.024 1.00 90.81 144 ARG A N 1
ATOM 1101 C CA . ARG A 1 144 ? -9.967 -9.247 -0.032 1.00 90.81 144 ARG A CA 1
ATOM 1102 C C . ARG A 1 144 ? -9.646 -8.810 1.395 1.00 90.81 144 ARG A C 1
ATOM 1104 O O . ARG A 1 144 ? -10.382 -9.155 2.319 1.00 90.81 144 ARG A O 1
ATOM 1111 N N . ARG A 1 145 ? -8.564 -8.058 1.598 1.00 89.94 145 ARG A N 1
ATOM 1112 C CA . ARG A 1 145 ? -8.209 -7.508 2.914 1.00 89.94 145 ARG A CA 1
ATOM 1113 C C . ARG A 1 145 ? -9.196 -6.449 3.373 1.00 89.94 145 ARG A C 1
ATOM 1115 O O . ARG A 1 145 ? -9.595 -6.495 4.533 1.00 89.94 145 ARG A O 1
ATOM 1122 N N . ILE A 1 146 ? -9.586 -5.535 2.488 1.00 90.69 146 ILE A N 1
ATOM 1123 C CA . ILE A 1 146 ? -10.583 -4.501 2.774 1.00 90.69 146 ILE A CA 1
ATOM 1124 C C . ILE A 1 146 ? -11.906 -5.165 3.148 1.00 90.69 146 ILE A C 1
ATOM 1126 O O . ILE A 1 146 ? -12.398 -4.919 4.245 1.00 90.69 146 ILE A O 1
ATOM 1130 N N . ALA A 1 147 ? -12.399 -6.098 2.330 1.00 91.12 147 ALA A N 1
ATOM 1131 C CA . ALA A 1 147 ? -13.630 -6.832 2.609 1.00 91.12 147 ALA A CA 1
ATOM 1132 C C . ALA A 1 147 ? -13.577 -7.569 3.961 1.00 91.12 147 ALA A C 1
ATOM 1134 O O . ALA A 1 147 ? -14.515 -7.502 4.749 1.00 91.12 147 ALA A O 1
ATOM 1135 N N . ALA A 1 148 ? -12.451 -8.214 4.287 1.00 90.81 148 ALA A N 1
ATOM 1136 C CA . ALA A 1 148 ? -12.281 -8.884 5.577 1.00 90.81 148 ALA A CA 1
ATOM 1137 C C . ALA A 1 148 ? -12.236 -7.909 6.771 1.00 90.81 148 ALA A C 1
ATOM 1139 O O . ALA A 1 148 ? -12.598 -8.282 7.889 1.00 90.81 148 ALA A O 1
ATOM 1140 N N . VAL A 1 149 ? -11.750 -6.679 6.578 1.00 89.50 149 VAL A N 1
ATOM 1141 C CA . VAL A 1 149 ? -11.774 -5.631 7.610 1.00 89.50 149 VAL A CA 1
ATOM 1142 C C . VAL A 1 149 ? -13.183 -5.067 7.768 1.00 89.50 149 VAL A C 1
ATOM 1144 O O . VAL A 1 149 ? -13.624 -4.899 8.904 1.00 89.50 149 VAL A O 1
ATOM 1147 N N . GLU A 1 150 ? -13.888 -4.822 6.666 1.00 89.75 150 GLU A N 1
ATOM 1148 C CA . GLU A 1 150 ? -15.275 -4.352 6.658 1.00 89.75 150 GLU A CA 1
ATOM 1149 C C . GLU A 1 150 ? -16.199 -5.359 7.346 1.00 89.75 150 GLU A C 1
ATOM 1151 O O . GLU A 1 150 ? -16.885 -4.987 8.293 1.00 89.75 150 GLU A O 1
ATOM 1156 N N . GLU A 1 151 ? -16.113 -6.647 7.004 1.00 90.88 151 GLU A N 1
ATOM 1157 C CA . GLU A 1 151 ? -16.890 -7.713 7.655 1.00 90.88 151 GLU A CA 1
ATOM 1158 C C . GLU A 1 151 ? -16.637 -7.757 9.172 1.00 90.88 151 GLU A C 1
ATOM 1160 O O . GLU A 1 151 ? -17.561 -7.863 9.981 1.00 90.88 151 GLU A O 1
ATOM 1165 N N . ARG A 1 152 ? -15.372 -7.624 9.598 1.00 86.94 152 ARG A N 1
ATOM 1166 C CA . ARG A 1 152 ? -15.029 -7.566 11.030 1.00 86.94 152 ARG A CA 1
ATOM 1167 C C . ARG A 1 152 ? -15.592 -6.324 11.706 1.00 86.94 152 ARG A C 1
ATOM 1169 O O . ARG A 1 152 ? -15.994 -6.404 12.867 1.00 86.94 152 ARG A O 1
ATOM 1176 N N . PHE A 1 153 ? -15.580 -5.186 11.019 1.00 87.75 153 PHE A N 1
ATOM 1177 C CA . PHE A 1 153 ? -16.107 -3.932 11.538 1.00 87.75 153 PHE A CA 1
ATOM 1178 C C . PHE A 1 153 ? -17.636 -3.973 11.660 1.00 87.75 153 PHE A C 1
ATOM 1180 O O . PHE A 1 153 ? -18.173 -3.558 12.688 1.00 87.75 153 PHE A O 1
ATOM 1187 N N . GLU A 1 154 ? -18.331 -4.527 10.667 1.00 91.00 154 GLU A N 1
ATOM 1188 C CA . GLU A 1 154 ? -19.779 -4.752 10.690 1.00 91.00 154 GLU A CA 1
ATOM 1189 C C . GLU A 1 154 ? -20.169 -5.703 11.825 1.00 91.00 154 GLU A C 1
ATOM 1191 O O . GLU A 1 154 ? -20.963 -5.327 12.687 1.00 91.00 154 GLU A O 1
ATOM 1196 N N . ALA A 1 155 ? -19.522 -6.869 11.929 1.00 89.56 155 ALA A N 1
ATOM 1197 C CA . ALA A 1 155 ? -19.782 -7.821 13.009 1.00 89.56 155 ALA A CA 1
ATOM 1198 C C . ALA A 1 155 ? -19.496 -7.226 14.404 1.00 89.56 155 ALA A C 1
ATOM 1200 O O . ALA A 1 155 ? -20.223 -7.484 15.368 1.00 89.56 155 ALA A O 1
ATOM 1201 N N . ALA A 1 156 ? -18.445 -6.409 14.539 1.00 89.06 156 ALA A N 1
ATOM 1202 C CA . ALA A 1 156 ? -18.160 -5.695 15.783 1.00 89.06 156 ALA A CA 1
ATOM 1203 C C . ALA A 1 156 ? -19.237 -4.644 16.099 1.00 89.06 156 ALA A C 1
ATOM 1205 O O . ALA A 1 156 ? -19.656 -4.531 17.251 1.00 89.06 156 ALA A O 1
ATOM 1206 N N . SER A 1 157 ? -19.715 -3.915 15.091 1.00 90.00 157 SER A N 1
ATOM 1207 C CA . SER A 1 157 ? -20.765 -2.901 15.232 1.00 90.00 157 SER A CA 1
ATOM 1208 C C . SER A 1 157 ? -22.100 -3.522 15.640 1.00 90.00 157 SER A C 1
ATOM 1210 O O . SER A 1 157 ? -22.754 -3.018 16.553 1.00 90.00 157 SER A O 1
ATOM 1212 N N . GLU A 1 158 ? -22.479 -4.652 15.040 1.00 93.19 158 GLU A N 1
ATOM 1213 C CA . GLU A 1 158 ? -23.680 -5.405 15.416 1.00 93.19 158 GLU A CA 1
ATOM 1214 C C . GLU A 1 158 ? -23.620 -5.884 16.868 1.00 93.19 158 GLU A C 1
ATOM 1216 O O . GLU A 1 158 ? -24.579 -5.689 17.618 1.00 93.19 158 GLU A O 1
ATOM 1221 N N . ARG A 1 159 ? -22.472 -6.430 17.294 1.00 91.75 159 ARG A N 1
ATOM 1222 C CA . ARG A 1 159 ? -22.247 -6.858 18.683 1.00 91.75 159 ARG A CA 1
ATOM 1223 C C . ARG A 1 159 ? -22.308 -5.704 19.675 1.00 91.75 159 ARG A C 1
ATOM 1225 O O . ARG A 1 159 ? -22.885 -5.857 20.749 1.00 91.75 159 ARG A O 1
ATOM 1232 N N . ILE A 1 160 ? -21.730 -4.551 19.334 1.00 93.56 160 ILE A N 1
ATOM 1233 C CA . ILE A 1 160 ? -21.818 -3.346 20.168 1.00 93.56 160 ILE A CA 1
ATOM 1234 C C . ILE A 1 160 ? -23.277 -2.895 20.271 1.00 93.56 160 ILE A C 1
ATOM 1236 O O . ILE A 1 160 ? -23.761 -2.654 21.373 1.00 93.56 160 ILE A O 1
ATOM 1240 N N . ALA A 1 161 ? -24.003 -2.839 19.155 1.00 93.75 161 ALA A N 1
ATOM 1241 C CA . ALA A 1 161 ? -25.398 -2.415 19.146 1.00 93.75 161 ALA A CA 1
ATOM 1242 C C . ALA A 1 161 ? -26.305 -3.384 19.926 1.00 93.75 161 ALA A C 1
ATOM 1244 O O . ALA A 1 161 ? -27.221 -2.949 20.622 1.00 93.75 161 ALA A O 1
ATOM 1245 N N . GLU A 1 162 ? -26.064 -4.693 19.834 1.00 95.00 162 GLU A N 1
ATOM 1246 C CA . GLU A 1 162 ? -26.773 -5.699 20.629 1.00 95.00 162 GLU A CA 1
ATOM 1247 C C . GLU A 1 162 ? -26.495 -5.539 22.125 1.00 95.00 162 GLU A C 1
ATOM 1249 O O . GLU A 1 162 ? -27.438 -5.488 22.914 1.00 95.00 162 GLU A O 1
ATOM 1254 N N . PHE A 1 163 ? -25.226 -5.375 22.505 1.00 94.69 163 PHE A N 1
ATOM 1255 C CA . PHE A 1 163 ? -24.831 -5.105 23.886 1.00 94.69 163 PHE A CA 1
ATOM 1256 C C . PHE A 1 163 ? -25.507 -3.848 24.437 1.00 94.69 163 PHE A C 1
ATOM 1258 O O . PHE A 1 163 ? -26.064 -3.874 25.526 1.00 94.69 163 PHE A O 1
ATOM 1265 N N . GLN A 1 164 ? -25.530 -2.759 23.668 1.00 94.31 164 GLN A N 1
ATOM 1266 C CA . GLN A 1 164 ? -26.163 -1.505 24.077 1.00 94.31 164 GLN A CA 1
ATOM 1267 C C . GLN A 1 164 ? -27.679 -1.636 24.257 1.00 94.31 164 GLN A C 1
ATOM 1269 O O . GLN A 1 164 ? -28.234 -1.070 25.196 1.00 94.31 164 GLN A O 1
ATOM 1274 N N . ARG A 1 165 ? -28.359 -2.390 23.383 1.00 94.75 165 ARG A N 1
ATOM 1275 C CA . ARG A 1 165 ? -29.805 -2.643 23.508 1.00 94.75 165 ARG A CA 1
ATOM 1276 C C . ARG A 1 165 ? -30.150 -3.496 24.726 1.00 94.75 165 ARG A C 1
ATOM 1278 O O . ARG A 1 165 ? -31.214 -3.300 25.306 1.00 94.75 165 ARG A O 1
ATOM 1285 N N . ASN A 1 166 ? -29.272 -4.431 25.081 1.00 95.00 166 ASN A N 1
ATOM 1286 C CA . ASN A 1 166 ? -29.518 -5.434 26.114 1.00 95.00 166 ASN A CA 1
ATOM 1287 C C . ASN A 1 166 ? -28.773 -5.158 27.429 1.00 95.00 166 ASN A C 1
ATOM 1289 O O . ASN A 1 166 ? -28.802 -6.009 28.314 1.00 95.00 166 ASN A O 1
ATOM 1293 N N . LEU A 1 167 ? -28.122 -3.996 27.556 1.00 95.06 167 LEU A N 1
ATOM 1294 C CA . LEU A 1 167 ? -27.284 -3.654 28.701 1.00 95.06 167 LEU A CA 1
ATOM 1295 C C . LEU A 1 167 ? -28.069 -3.751 30.015 1.00 95.06 167 LEU A C 1
ATOM 1297 O O . LEU A 1 167 ? -29.078 -3.065 30.203 1.00 95.06 167 LEU A O 1
ATOM 1301 N N . ALA A 1 168 ? -27.562 -4.552 30.944 1.00 95.62 168 ALA A N 1
ATOM 1302 C CA . ALA A 1 168 ? -28.169 -4.800 32.239 1.00 95.62 168 ALA A CA 1
ATOM 1303 C C . ALA A 1 168 ? -27.193 -4.548 33.398 1.00 95.62 168 ALA A C 1
ATOM 1305 O O . ALA A 1 168 ? -25.974 -4.467 33.243 1.00 95.62 168 ALA A O 1
ATOM 1306 N N . ILE A 1 169 ? -27.752 -4.423 34.604 1.00 96.62 169 ILE A N 1
ATOM 1307 C CA . ILE A 1 169 ? -26.965 -4.353 35.838 1.00 96.62 169 ILE A CA 1
ATOM 1308 C C . ILE A 1 169 ? -26.202 -5.672 36.012 1.00 96.62 169 ILE A C 1
ATOM 1310 O O . ILE A 1 169 ? -26.792 -6.748 35.932 1.00 96.62 169 ILE A O 1
ATOM 1314 N N . GLY A 1 170 ? -24.904 -5.576 36.294 1.00 94.38 170 GLY A N 1
ATOM 1315 C CA . GLY A 1 170 ? -23.988 -6.707 36.417 1.00 94.38 170 GLY A CA 1
ATOM 1316 C C . GLY A 1 170 ? -23.166 -6.990 35.158 1.00 94.38 170 GLY A C 1
ATOM 1317 O O . GLY A 1 170 ? -22.163 -7.695 35.262 1.00 94.38 170 GLY A O 1
ATOM 1318 N N . ASP A 1 171 ? -23.523 -6.412 34.007 1.00 96.00 171 ASP A N 1
ATOM 1319 C CA . ASP A 1 171 ? -22.764 -6.603 32.771 1.00 96.00 171 ASP A CA 1
ATOM 1320 C C . ASP A 1 171 ? -21.383 -5.947 32.850 1.00 96.00 171 ASP A C 1
ATOM 1322 O O . ASP A 1 171 ? -21.206 -4.847 33.385 1.00 96.00 171 ASP A O 1
ATOM 1326 N N . GLU A 1 172 ? -20.382 -6.612 32.277 1.00 94.69 172 GLU A N 1
ATOM 1327 C CA . GLU A 1 172 ? -19.044 -6.053 32.123 1.00 94.69 172 GLU A CA 1
ATOM 1328 C C . GLU A 1 172 ? -18.949 -5.297 30.792 1.00 94.69 172 GLU A C 1
ATOM 1330 O O . GLU A 1 172 ? -19.193 -5.854 29.724 1.00 94.69 172 GLU A O 1
ATOM 1335 N N . SER A 1 173 ? -18.585 -4.017 30.852 1.00 93.81 173 SER A N 1
ATOM 1336 C CA . SER A 1 173 ? -18.349 -3.156 29.690 1.00 93.81 173 SER A CA 1
ATOM 1337 C C . SER A 1 173 ? -16.856 -2.895 29.479 1.00 93.81 173 SER A C 1
ATOM 1339 O O . SER A 1 173 ? -16.014 -3.169 30.336 1.00 93.81 173 SER A O 1
ATOM 1341 N N . ASN A 1 174 ? -16.509 -2.247 28.369 1.00 91.94 174 ASN A N 1
ATOM 1342 C CA . ASN A 1 174 ? -15.178 -1.708 28.098 1.00 91.94 174 ASN A CA 1
ATOM 1343 C C . ASN A 1 174 ? -14.645 -0.771 29.202 1.00 91.94 174 ASN A C 1
ATOM 1345 O O . ASN A 1 174 ? -13.425 -0.585 29.310 1.00 91.94 174 ASN A O 1
ATOM 1349 N N . CYS A 1 175 ? -15.538 -0.193 30.009 1.00 89.81 175 CYS A N 1
ATOM 1350 C CA . CYS A 1 175 ? -15.229 0.735 31.090 1.00 89.81 175 CYS A CA 1
ATOM 1351 C C . CYS A 1 175 ? -15.249 0.128 32.499 1.00 89.81 175 CYS A C 1
ATOM 1353 O O . CYS A 1 175 ? -14.688 0.743 33.407 1.00 89.81 175 CYS A O 1
ATOM 1355 N N . GLY A 1 176 ? -15.839 -1.053 32.681 1.00 91.75 176 GLY A N 1
ATOM 1356 C CA . GLY A 1 176 ? -16.067 -1.663 33.992 1.00 91.75 176 GLY A CA 1
ATOM 1357 C C . GLY A 1 176 ? -17.460 -2.271 34.122 1.00 91.75 176 GLY A C 1
ATOM 1358 O O . GLY A 1 176 ? -18.182 -2.397 33.132 1.00 91.75 176 GLY A O 1
ATOM 1359 N N . THR A 1 177 ? -17.844 -2.64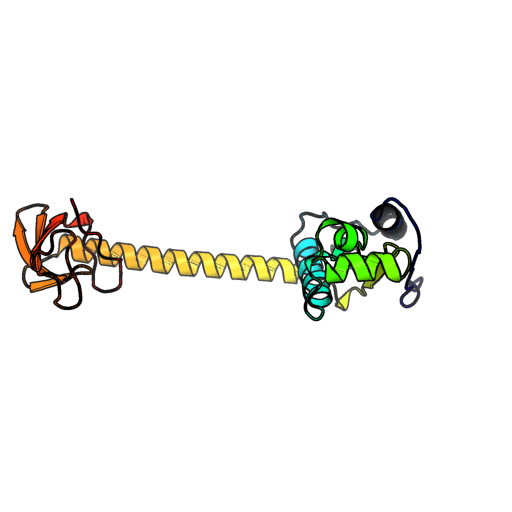1 35.340 1.00 95.50 177 THR A N 1
ATOM 1360 C CA . THR A 1 177 ? -19.126 -3.306 35.613 1.00 95.50 177 THR A CA 1
ATOM 1361 C C . THR A 1 177 ? -20.262 -2.295 35.724 1.00 95.50 177 THR A C 1
ATOM 1363 O O . THR A 1 177 ? -20.130 -1.293 36.427 1.00 95.50 177 THR A O 1
ATOM 1366 N N . VAL A 1 178 ? -21.389 -2.562 35.070 1.00 95.81 178 VAL A N 1
ATOM 1367 C CA . VAL A 1 178 ? -22.616 -1.767 35.200 1.00 95.81 178 VAL A CA 1
ATOM 1368 C C . VAL A 1 178 ? -23.242 -2.021 36.568 1.00 95.81 178 VAL A C 1
ATOM 1370 O O . VAL A 1 178 ? -23.568 -3.159 36.899 1.00 95.81 178 VAL A O 1
ATOM 1373 N N . ILE A 1 179 ? -23.433 -0.969 37.361 1.00 96.88 179 ILE A N 1
ATOM 1374 C CA . ILE A 1 179 ? -24.036 -1.061 38.702 1.00 96.88 179 ILE A CA 1
ATOM 1375 C C . ILE A 1 179 ? -25.439 -0.455 38.768 1.00 96.88 179 ILE A C 1
ATOM 1377 O O . ILE A 1 179 ? -26.238 -0.869 39.605 1.00 96.88 179 ILE A O 1
ATOM 1381 N N . GLU A 1 180 ? -25.772 0.464 37.857 1.00 96.69 180 GLU A N 1
ATOM 1382 C CA . GLU A 1 180 ? -27.114 1.037 37.741 1.00 96.69 180 GLU A CA 1
ATOM 1383 C C . GLU A 1 180 ? -27.429 1.434 36.288 1.00 96.69 180 GLU A C 1
ATOM 1385 O O . GLU A 1 180 ? -26.534 1.816 35.537 1.00 96.69 180 GLU A O 1
ATOM 1390 N N . VAL A 1 181 ? -28.705 1.374 35.886 1.00 96.00 181 VAL A N 1
ATOM 1391 C CA . VAL A 1 181 ? -29.192 1.855 34.580 1.00 96.00 181 VAL A CA 1
ATOM 1392 C C . VAL A 1 181 ? -30.393 2.783 34.787 1.00 96.00 181 VAL A C 1
ATOM 1394 O O . VAL A 1 181 ? -31.378 2.407 35.421 1.00 96.00 181 VAL A O 1
ATOM 1397 N N . ARG A 1 182 ? -30.326 4.002 34.239 1.00 95.06 182 ARG A N 1
ATOM 1398 C CA . ARG A 1 182 ? -31.380 5.030 34.289 1.00 95.06 182 ARG A CA 1
ATOM 1399 C C . ARG A 1 182 ? -31.604 5.637 32.905 1.00 95.06 182 ARG A C 1
ATOM 1401 O O . ARG A 1 182 ? -30.925 6.583 32.503 1.00 95.06 182 ARG A O 1
ATOM 1408 N N . GLY A 1 183 ? -32.593 5.120 32.178 1.00 91.31 183 GLY A N 1
ATOM 1409 C CA . GLY A 1 183 ? -32.899 5.584 30.822 1.00 91.31 183 GLY A CA 1
ATOM 1410 C C . GLY A 1 183 ? -31.692 5.397 29.886 1.00 91.31 183 GLY A C 1
ATOM 1411 O O . GLY A 1 183 ? -31.195 4.280 29.796 1.00 91.31 183 GLY A O 1
ATOM 1412 N N . PRO A 1 184 ? -31.191 6.447 29.205 1.00 92.94 184 PRO A N 1
ATOM 1413 C CA . PRO A 1 184 ? -30.041 6.341 28.300 1.00 92.94 184 PRO A CA 1
ATOM 1414 C C . PRO A 1 184 ? -28.678 6.315 29.020 1.00 92.94 184 PRO A C 1
ATOM 1416 O O . PRO A 1 184 ? -27.634 6.322 28.363 1.00 92.94 184 PRO A O 1
ATOM 1419 N N . MET A 1 185 ? -28.677 6.340 30.354 1.00 94.88 185 MET A N 1
ATOM 1420 C CA . MET A 1 185 ? -27.483 6.438 31.187 1.00 94.88 185 MET A CA 1
ATOM 1421 C C . MET A 1 185 ? -27.262 5.149 31.978 1.00 94.88 185 MET A C 1
ATOM 1423 O O . MET A 1 185 ? -28.212 4.567 32.498 1.00 94.88 185 MET A O 1
ATOM 1427 N N . ALA A 1 186 ? -26.004 4.752 32.133 1.00 94.50 186 ALA A N 1
ATOM 1428 C CA . ALA A 1 186 ? -25.585 3.670 33.014 1.00 94.50 186 ALA A CA 1
ATOM 1429 C C . ALA A 1 186 ? -24.468 4.150 33.947 1.00 94.50 186 ALA A C 1
ATOM 1431 O O . ALA A 1 186 ? -23.570 4.884 33.527 1.00 94.50 186 ALA A O 1
ATOM 1432 N N . GLU A 1 187 ? -24.532 3.747 35.210 1.00 94.50 187 GLU A N 1
ATOM 1433 C CA . GLU A 1 187 ? -23.464 3.952 36.180 1.00 94.50 187 GLU A CA 1
ATOM 1434 C C . GLU A 1 187 ? -22.508 2.764 36.143 1.00 94.50 187 GLU A C 1
ATOM 1436 O O . GLU A 1 187 ? -22.928 1.604 36.184 1.00 94.50 187 GLU A O 1
ATOM 1441 N N . ILE A 1 188 ? -21.215 3.063 36.056 1.00 93.81 188 ILE A N 1
ATOM 1442 C CA . ILE A 1 188 ? -20.147 2.089 35.862 1.00 93.81 188 ILE A CA 1
ATOM 1443 C C . ILE A 1 188 ? -19.212 2.119 37.062 1.00 93.81 188 ILE A C 1
ATOM 1445 O O . ILE A 1 188 ? -18.668 3.171 37.395 1.00 93.81 188 ILE A O 1
ATOM 1449 N N . ALA A 1 189 ? -18.966 0.957 37.663 1.00 93.25 189 ALA A N 1
ATOM 1450 C CA . ALA A 1 189 ? -17.888 0.757 38.618 1.00 93.25 189 ALA A CA 1
ATOM 1451 C C . ALA A 1 189 ? -16.548 0.632 37.881 1.00 93.25 189 ALA A C 1
ATOM 1453 O O . ALA A 1 189 ? -16.346 -0.267 37.061 1.00 93.25 189 ALA A O 1
ATOM 1454 N N . VAL A 1 190 ? -15.623 1.541 38.183 1.00 88.06 190 VAL A N 1
ATOM 1455 C CA . VAL A 1 190 ? -14.289 1.588 37.582 1.00 88.06 190 VAL A CA 1
ATOM 1456 C C . VAL A 1 190 ? -13.462 0.422 38.133 1.00 88.06 190 VAL A C 1
ATOM 1458 O O . VAL A 1 190 ? -13.334 0.292 39.353 1.00 88.06 190 VAL A O 1
ATOM 1461 N N . PRO A 1 191 ? -12.866 -0.426 37.277 1.00 85.44 191 PRO A N 1
ATOM 1462 C CA . PRO A 1 191 ? -12.051 -1.533 37.748 1.00 85.44 191 PRO A CA 1
ATOM 1463 C C . PRO A 1 191 ? -10.798 -1.015 38.465 1.00 85.44 191 PRO A C 1
ATOM 1465 O O . PRO A 1 191 ? -10.227 0.011 38.102 1.00 85.44 191 PRO A O 1
ATOM 1468 N N . THR A 1 192 ? -10.343 -1.747 39.481 1.00 83.12 192 THR A N 1
ATOM 1469 C CA . THR A 1 192 ? -9.285 -1.322 40.424 1.00 83.12 192 THR A CA 1
ATOM 1470 C C . THR A 1 192 ? -7.924 -1.045 39.780 1.00 83.12 192 THR A C 1
ATOM 1472 O O . THR A 1 192 ? -7.087 -0.356 40.361 1.00 83.12 192 THR A O 1
ATOM 1475 N N . ASN A 1 193 ? -7.693 -1.562 38.573 1.00 80.81 193 ASN A N 1
ATOM 1476 C CA . ASN A 1 193 ? -6.495 -1.327 37.769 1.00 80.81 193 ASN A CA 1
ATOM 1477 C C . ASN A 1 193 ? -6.572 -0.057 36.897 1.00 80.81 193 ASN A C 1
ATOM 1479 O O . ASN A 1 193 ? -5.623 0.239 36.170 1.00 80.81 193 ASN A O 1
ATOM 1483 N N . ARG A 1 194 ? -7.680 0.690 36.946 1.00 75.38 194 ARG A N 1
ATOM 1484 C CA . ARG A 1 194 ? -7.887 1.954 36.231 1.00 75.38 194 ARG A CA 1
ATOM 1485 C C . ARG A 1 194 ? -8.295 3.050 37.214 1.00 75.38 194 ARG A C 1
ATOM 1487 O O . ARG A 1 194 ? -8.773 2.785 38.311 1.00 75.38 194 ARG A O 1
ATOM 1494 N N . ARG A 1 195 ? -8.088 4.306 36.822 1.00 70.81 195 ARG A N 1
ATOM 1495 C CA . ARG A 1 195 ? -8.574 5.476 37.565 1.00 70.81 195 ARG A CA 1
ATOM 1496 C C . ARG A 1 195 ? -9.452 6.302 36.642 1.00 70.81 195 ARG A C 1
ATOM 1498 O O . ARG A 1 195 ? -9.018 6.616 35.534 1.00 70.81 195 ARG A O 1
ATOM 1505 N N . ALA A 1 196 ? -10.653 6.655 37.096 1.00 73.25 196 ALA A N 1
ATOM 1506 C CA . ALA A 1 196 ? -11.431 7.684 36.423 1.00 73.25 196 ALA A CA 1
ATOM 1507 C C . ALA A 1 196 ? -10.692 9.037 36.507 1.00 73.25 196 ALA A C 1
ATOM 1509 O O . ALA A 1 196 ? -9.914 9.248 37.444 1.00 73.25 196 ALA A O 1
ATOM 1510 N N . PRO A 1 197 ? -10.922 9.971 35.565 1.00 70.44 197 PRO A N 1
ATOM 1511 C CA . PRO A 1 197 ? -10.263 11.280 35.549 1.00 70.44 197 PRO A CA 1
ATOM 1512 C C . PRO A 1 197 ? -10.434 12.092 36.841 1.00 70.44 197 PRO A C 1
ATOM 1514 O O . PRO A 1 197 ? -9.546 12.851 37.212 1.00 70.44 197 PRO A O 1
ATOM 1517 N N . ASN A 1 198 ? -11.557 11.916 37.537 1.00 72.88 198 ASN A N 1
ATOM 1518 C CA . ASN A 1 198 ? -11.876 12.558 38.815 1.00 72.88 198 ASN A CA 1
ATOM 1519 C C . ASN A 1 198 ? -11.401 11.756 40.045 1.00 72.88 198 ASN A C 1
ATOM 1521 O O . ASN A 1 198 ? -11.589 12.201 41.173 1.00 72.88 198 ASN A O 1
ATOM 1525 N N . GLY A 1 199 ? -10.783 10.587 39.849 1.00 76.38 199 GLY A N 1
ATOM 1526 C CA . GLY A 1 199 ? -10.348 9.697 40.927 1.00 76.38 199 GLY A CA 1
ATOM 1527 C C . GLY A 1 199 ? -11.476 8.917 41.609 1.00 76.38 199 GLY A C 1
ATOM 1528 O O . GLY A 1 199 ? -11.201 8.196 42.566 1.00 76.38 199 GLY A O 1
ATOM 1529 N N . GLU A 1 200 ? -12.716 9.031 41.129 1.00 81.81 200 GLU A N 1
ATOM 1530 C CA . GLU A 1 200 ? -13.854 8.298 41.679 1.00 81.81 200 GLU A CA 1
ATOM 1531 C C . GLU A 1 200 ? -13.828 6.823 41.249 1.00 81.81 200 GLU A C 1
ATOM 1533 O O . GLU A 1 200 ? -13.301 6.456 40.195 1.00 81.81 200 GLU A O 1
ATOM 1538 N N . SER A 1 201 ? -14.402 5.957 42.086 1.00 86.62 201 SER A N 1
ATOM 1539 C CA . SER A 1 201 ? -14.536 4.520 41.812 1.00 86.62 201 SER A CA 1
ATOM 1540 C C . SER A 1 201 ? -15.741 4.192 40.926 1.00 86.62 201 SER A C 1
ATOM 1542 O O . SER A 1 201 ? -15.941 3.033 40.573 1.00 86.62 201 SER A O 1
ATOM 1544 N N . THR A 1 202 ? -16.549 5.193 40.579 1.00 90.38 202 THR A N 1
ATOM 1545 C CA . THR A 1 202 ? -17.777 5.072 39.788 1.00 90.38 202 THR A CA 1
ATOM 1546 C C . THR A 1 202 ? -17.951 6.284 38.883 1.00 90.38 202 THR A C 1
ATOM 1548 O O . THR A 1 202 ? -17.500 7.373 39.229 1.00 90.38 202 THR A O 1
ATOM 1551 N N . PHE A 1 203 ? -18.614 6.129 37.737 1.00 90.50 203 PHE A N 1
ATOM 1552 C CA . PHE A 1 203 ? -19.036 7.269 36.919 1.00 90.50 203 PHE A CA 1
ATOM 1553 C C . PHE A 1 203 ? -20.257 6.941 36.055 1.00 90.50 203 PHE A C 1
ATOM 1555 O O . PHE A 1 203 ? -20.501 5.785 35.715 1.00 90.50 203 PHE A O 1
ATOM 1562 N N . TRP A 1 204 ? -20.998 7.974 35.655 1.00 91.56 204 TRP A N 1
ATOM 1563 C CA . TRP A 1 204 ? -22.130 7.850 34.736 1.00 91.56 204 TRP A CA 1
ATOM 1564 C C . TRP A 1 204 ? -21.680 7.994 33.281 1.00 91.56 204 TRP A C 1
ATOM 1566 O O . TRP A 1 204 ? -20.961 8.932 32.935 1.00 91.56 204 TRP A O 1
ATOM 1576 N N . SER A 1 205 ? -22.143 7.089 32.421 1.00 91.38 205 SER A N 1
ATOM 1577 C CA . SER A 1 205 ? -21.878 7.086 30.981 1.00 91.38 205 SER A CA 1
ATOM 1578 C C . SER A 1 205 ? -23.168 6.922 30.187 1.00 91.38 205 SER A C 1
ATOM 1580 O O . SER A 1 205 ? -24.132 6.318 30.659 1.00 91.38 205 SER A O 1
ATOM 1582 N N . ARG A 1 206 ? -23.183 7.431 28.955 1.00 93.06 206 ARG A N 1
ATOM 1583 C CA . ARG A 1 206 ? -24.256 7.116 28.010 1.00 93.06 206 ARG A CA 1
ATOM 1584 C C . ARG A 1 206 ? -24.091 5.684 27.515 1.00 93.06 206 ARG A C 1
ATOM 1586 O O . ARG A 1 206 ? -22.981 5.288 27.159 1.00 93.06 206 ARG A O 1
ATOM 1593 N N . ILE A 1 207 ? -25.194 4.945 27.417 1.00 93.81 207 ILE A N 1
ATOM 1594 C CA . ILE A 1 207 ? -25.190 3.555 26.934 1.00 93.81 207 ILE A CA 1
ATOM 1595 C C . ILE A 1 207 ? -24.561 3.459 25.534 1.00 93.81 207 ILE A C 1
ATOM 1597 O O . ILE A 1 207 ? -23.753 2.570 25.295 1.00 93.81 207 ILE A O 1
ATOM 1601 N N . GLU A 1 208 ? -24.816 4.434 24.654 1.00 92.31 208 GLU A N 1
ATOM 1602 C CA . GLU A 1 208 ? -24.248 4.516 23.293 1.00 92.31 208 GLU A CA 1
ATOM 1603 C C . GLU A 1 208 ? -22.706 4.566 23.239 1.00 92.31 208 GLU A C 1
ATOM 1605 O O . GLU A 1 208 ? -22.112 4.318 22.191 1.00 92.31 208 GLU A O 1
ATOM 1610 N N . ARG A 1 209 ? -22.043 4.882 24.362 1.00 91.19 209 ARG A N 1
ATOM 1611 C CA . ARG A 1 209 ? -20.575 4.938 24.485 1.00 91.19 209 ARG A CA 1
ATOM 1612 C C . ARG A 1 209 ? -19.978 3.681 25.115 1.00 91.19 209 ARG A C 1
ATOM 1614 O O . ARG A 1 209 ? -18.754 3.561 25.202 1.00 91.19 209 ARG A O 1
ATOM 1621 N N . LEU A 1 210 ? -20.824 2.767 25.583 1.00 92.75 210 LEU A N 1
ATOM 1622 C CA . LEU A 1 210 ? -20.411 1.501 26.168 1.00 92.75 210 LEU A CA 1
ATOM 1623 C C . LEU A 1 210 ? -20.347 0.427 25.086 1.00 92.75 210 LEU A C 1
ATOM 1625 O O . LEU A 1 210 ? -21.148 0.393 24.153 1.00 92.75 210 LEU A O 1
ATOM 1629 N N . ALA A 1 211 ? -19.370 -0.455 25.231 1.00 94.06 211 ALA A N 1
ATOM 1630 C CA . ALA A 1 211 ? -19.146 -1.594 24.357 1.00 94.06 211 ALA A CA 1
ATOM 1631 C C . ALA A 1 211 ? -18.774 -2.816 25.205 1.00 94.06 211 ALA A C 1
ATOM 1633 O O . ALA A 1 211 ? -18.356 -2.643 26.356 1.00 94.06 211 ALA A O 1
ATOM 1634 N N . PRO A 1 212 ? -18.847 -4.038 24.655 1.00 93.06 212 PRO A N 1
ATOM 1635 C CA . PRO A 1 212 ? -18.324 -5.208 25.342 1.00 93.06 212 PRO A CA 1
ATOM 1636 C C . PRO A 1 212 ? -16.813 -5.078 25.629 1.00 93.06 212 PRO A C 1
ATOM 1638 O O . PRO A 1 212 ? -16.103 -4.324 24.944 1.00 93.06 212 PRO A O 1
ATOM 1641 N N . PRO A 1 213 ? -16.273 -5.830 26.604 1.00 89.94 213 PRO A N 1
ATOM 1642 C CA . PRO A 1 213 ? -14.854 -5.793 26.933 1.00 89.94 213 PRO A CA 1
ATOM 1643 C C . PRO A 1 213 ? -13.984 -6.116 25.711 1.00 89.94 213 PRO A C 1
ATOM 1645 O O . PRO A 1 213 ? -14.200 -7.108 25.018 1.00 89.94 213 PRO A O 1
ATOM 1648 N N . GLY A 1 214 ? -12.997 -5.260 25.431 1.00 84.56 214 GLY A N 1
ATOM 1649 C CA . GLY A 1 214 ? -12.056 -5.435 24.316 1.00 84.56 214 GLY A CA 1
ATOM 1650 C C . GLY A 1 214 ? -12.520 -4.909 22.951 1.00 84.56 214 GLY A C 1
ATOM 1651 O O . GLY A 1 214 ? -11.711 -4.898 22.029 1.00 84.56 214 GLY A O 1
ATOM 1652 N N . TYR A 1 215 ? -13.760 -4.425 22.815 1.00 86.50 215 TYR A N 1
ATOM 1653 C CA . TYR A 1 215 ? -14.283 -3.898 21.540 1.00 86.50 215 TYR A CA 1
ATOM 1654 C C . TYR A 1 215 ? -14.031 -2.401 21.346 1.00 86.50 215 TYR A C 1
ATOM 1656 O O . TYR A 1 215 ? -14.002 -1.918 20.218 1.00 86.50 215 TYR A O 1
ATOM 1664 N N . ALA A 1 216 ? -13.830 -1.657 22.434 1.00 84.75 216 ALA A N 1
ATOM 1665 C CA . ALA A 1 216 ? -13.511 -0.237 22.392 1.00 84.75 216 ALA A CA 1
ATOM 1666 C C . ALA A 1 216 ? -12.630 0.162 23.579 1.00 84.75 216 ALA A C 1
ATOM 1668 O O . ALA A 1 216 ? -12.636 -0.480 24.632 1.00 84.75 216 ALA A O 1
ATOM 1669 N N . ILE A 1 217 ? -11.895 1.262 23.432 1.00 85.69 217 ILE A N 1
ATOM 1670 C CA . ILE A 1 217 ? -11.215 1.909 24.558 1.00 85.69 217 ILE A CA 1
ATOM 1671 C C . ILE A 1 217 ? -12.281 2.594 25.420 1.00 85.69 217 ILE A C 1
ATOM 1673 O O . ILE A 1 217 ? -13.212 3.198 24.891 1.00 85.69 217 ILE A O 1
ATOM 1677 N N . CYS A 1 218 ? -12.165 2.503 26.746 1.00 83.81 218 CYS A N 1
ATOM 1678 C CA . CYS A 1 218 ? -13.056 3.253 27.626 1.00 83.81 218 CYS A CA 1
ATOM 1679 C C . CYS A 1 218 ? -12.812 4.758 27.477 1.00 83.81 218 CYS A C 1
ATOM 1681 O O . CYS A 1 218 ? -11.709 5.236 27.748 1.00 83.81 218 CYS A O 1
ATOM 1683 N N . THR A 1 219 ? -13.844 5.505 27.092 1.00 76.88 219 THR A N 1
ATOM 1684 C CA . THR A 1 219 ? -13.832 6.969 27.135 1.00 76.88 219 THR A CA 1
ATOM 1685 C C . THR A 1 219 ? -14.582 7.436 28.374 1.00 76.88 219 THR A C 1
ATOM 1687 O O . THR A 1 219 ? -15.797 7.270 28.456 1.00 76.88 219 THR A O 1
ATOM 1690 N N . PHE A 1 220 ? -13.864 8.017 29.334 1.00 70.38 220 PHE A N 1
ATOM 1691 C CA . PHE A 1 220 ? -14.464 8.611 30.526 1.00 70.38 220 PHE A CA 1
ATOM 1692 C C . PHE A 1 220 ? -15.055 9.987 30.185 1.00 70.38 220 PHE A C 1
ATOM 1694 O O . PHE A 1 220 ? -14.314 10.881 29.778 1.00 70.38 220 PHE A O 1
ATOM 1701 N N . GLY A 1 221 ? -16.366 10.163 30.365 1.00 57.72 221 GLY A N 1
ATOM 1702 C CA . GLY A 1 221 ? -17.059 11.446 30.193 1.00 57.72 221 GLY A CA 1
ATOM 1703 C C . GLY A 1 221 ? -18.324 11.360 29.332 1.00 57.72 221 GLY A C 1
ATOM 1704 O O . GLY A 1 221 ? -18.397 10.548 28.409 1.00 57.72 221 GLY A O 1
ATOM 1705 N N . LEU A 1 222 ? -19.307 12.206 29.673 1.00 47.75 222 LEU A N 1
ATOM 1706 C CA . LEU A 1 222 ? -20.568 12.429 28.948 1.00 47.75 222 LEU A CA 1
ATOM 1707 C C . LEU A 1 222 ? -20.332 12.757 27.466 1.00 47.75 222 LEU A C 1
ATOM 1709 O O . LEU A 1 222 ? -19.472 13.613 27.166 1.00 47.75 222 LEU A O 1
#

Radius of gyration: 29.86 Å; chains: 1; bounding box: 72×32×75 Å

Secondary structure (DSSP, 8-state):
--PPPS---EEEE--SSTTHHHHHHHHHHHHHHHHTT-EEPPTTSHHHHHHHHHHHHHHSSSSS-GGGEEEEEEEEE-TTS-EEEEEEEEEE--HHHHHHS-HHHHHHHHHTT----EEEEEEE-GGGSPPHHHHHHHHHHHHHHHHHHHHHHHHHHHHHHHHHHH--TT-EETTEEEEEEETTEEEEEPPTT---TT--SEEEEEGGG---TTTS------

Foldseek 3Di:
DDDPDPKDWDKDWDDPDLCPVVVVVVVVVQVVLVVVQWHKDDCPDVQVVVLCCVPLVVVLPPDVPNVQKDKHKIFIAHDPQQTAKIKMKIKRHPVCLCPPNDPVSVVVCVVVPHPTIIITMTMDGSVSTDGPVNSVVVVVVVVVVVVVVVVVVVVLVVQFVVCLVPPDQQAQWLQAGFHDDDVQKTKHQGDPVDAAPVRDRIDIDGSNQTGHHPSDHDDHDD